Protein AF-A0A7C1EH46-F1 (afdb_monomer_lite)

pLDDT: mean 86.74, std 13.41, range [48.12, 98.62]

Foldseek 3Di:
DDPPPPDDPDLVLLVVLQVVLQVLQVQLVVLVCCLPPVCVVPVDVFLQLVNLVSLLSNCLRVVLSVLSNVLSVCVVVVHDFAQDAADALVVLVVVLVVLVVVLCCCVVVVVVCSRSNNVSLLSNLQSNLSSVLNVLCVVLVRLDTPSLLSLLLSQLLPQLQVQLVVQLVVVVVVVCVVCVVVVVVVVVVCVLAPDDPPSVVSCVVDPVVVVVCVCVVCSNVVSNLVSLLVSQPSCPPVNQDDPSSSVSSSSSSNSSNSSSVSSNVVSVVCVVVSD

Sequence (275 aa):
MEITMQTKPSKFWAYIAVMVGILLMLLGLAALVGYFGLPILFPVEDVLGYNLGQIAAIFLGLFCGSLAVYHGIKSINRSASSALKLPPPYVFWITLAIVLGLGSLVVNFNIIPEYLFPPLFMLGAALSTFSVLSWAYRRMGNPITWRQAALAFVCGSTLSILVAILLEITLPYIAYLLLEPAWVLAEVFADIGWGAPGFIERIFSSPLILVFLAVIAVEAPIPEEFAKALGLPMFGRDRIKNERQAFAIGLASGAGFAILENMLYEGLYANYNGW

Radius of gyration: 22.53 Å; chains: 1; bounding box: 63×36×72 Å

Structure (mmCIF, N/CA/C/O backbone):
data_AF-A0A7C1EH46-F1
#
_entry.id   AF-A0A7C1EH46-F1
#
loop_
_atom_site.group_PDB
_atom_site.id
_atom_site.type_symbol
_atom_site.label_atom_id
_atom_site.label_alt_id
_atom_site.label_comp_id
_atom_site.label_asym_id
_atom_site.label_entity_id
_atom_site.label_seq_id
_atom_site.pdbx_PDB_ins_code
_atom_site.Cartn_x
_atom_site.Cartn_y
_atom_site.Cartn_z
_atom_site.occupancy
_atom_site.B_iso_or_equiv
_atom_site.auth_seq_id
_atom_site.auth_comp_id
_atom_site.auth_asym_id
_atom_site.auth_atom_id
_atom_site.pdbx_PDB_model_num
ATOM 1 N N . MET A 1 1 ? -16.860 4.799 43.762 1.00 48.75 1 MET A N 1
ATOM 2 C CA . MET A 1 1 ? -17.615 4.866 42.494 1.00 48.75 1 MET A CA 1
ATOM 3 C C . MET A 1 1 ? -16.877 5.854 41.605 1.00 48.75 1 MET A C 1
ATOM 5 O O . MET A 1 1 ? -17.047 7.054 41.761 1.00 48.75 1 MET A O 1
ATOM 9 N N . GLU A 1 2 ? -15.937 5.362 40.801 1.00 49.69 2 GLU A N 1
ATOM 10 C CA . GLU A 1 2 ? -15.111 6.200 39.926 1.00 49.69 2 GLU A CA 1
ATOM 11 C C . GLU A 1 2 ? -15.947 6.622 38.715 1.00 49.69 2 GLU A C 1
ATOM 13 O O . GLU A 1 2 ? -16.319 5.799 37.877 1.00 49.69 2 GLU A O 1
ATOM 18 N N . ILE A 1 3 ? -16.293 7.907 38.647 1.00 51.06 3 ILE A N 1
ATOM 19 C CA . ILE A 1 3 ? -16.923 8.501 37.470 1.00 51.06 3 ILE A CA 1
ATOM 20 C C . ILE A 1 3 ? -15.816 8.639 36.427 1.00 51.06 3 ILE A C 1
ATOM 22 O O . ILE A 1 3 ? -15.103 9.640 36.379 1.00 51.06 3 ILE A O 1
ATOM 26 N N . THR A 1 4 ? -15.637 7.607 35.606 1.00 53.53 4 THR A N 1
ATOM 27 C CA . THR A 1 4 ? -14.794 7.703 34.416 1.00 53.53 4 THR A CA 1
ATOM 28 C C . THR A 1 4 ? -15.449 8.707 33.475 1.00 53.53 4 THR A C 1
ATOM 30 O O . THR A 1 4 ? -16.455 8.423 32.824 1.00 53.53 4 THR A O 1
ATOM 33 N N . MET A 1 5 ? -14.918 9.932 33.439 1.00 48.12 5 MET A N 1
ATOM 34 C CA . MET A 1 5 ? -15.307 10.917 32.437 1.00 48.12 5 MET A CA 1
ATOM 35 C C . MET A 1 5 ? -14.996 10.325 31.061 1.00 48.12 5 MET A C 1
ATOM 37 O O . MET A 1 5 ? -13.845 10.307 30.628 1.00 48.12 5 MET A O 1
ATOM 41 N N . GLN A 1 6 ? -16.020 9.822 30.369 1.00 52.06 6 GLN A N 1
ATOM 42 C CA . GLN A 1 6 ? -15.920 9.461 28.960 1.00 52.06 6 GLN A CA 1
ATOM 43 C C . GLN A 1 6 ? -15.669 10.741 28.162 1.00 52.06 6 GLN A C 1
ATOM 45 O O . GLN A 1 6 ? -16.595 11.444 27.748 1.00 52.06 6 GLN A O 1
ATOM 50 N N . THR A 1 7 ? -14.396 11.065 27.956 1.00 60.66 7 THR A N 1
ATOM 51 C CA . THR A 1 7 ? -13.994 12.126 27.044 1.00 60.66 7 THR A CA 1
ATOM 52 C C . THR A 1 7 ? -14.489 11.745 25.653 1.00 60.66 7 THR A C 1
ATOM 54 O O . THR A 1 7 ? -14.189 10.680 25.108 1.00 60.66 7 THR A O 1
ATOM 57 N N . LYS A 1 8 ? -15.345 12.596 25.076 1.00 64.56 8 LYS A N 1
ATOM 58 C CA . LYS A 1 8 ? -15.842 12.378 23.716 1.00 64.56 8 LYS A CA 1
ATOM 59 C C . LYS A 1 8 ? -14.626 12.322 22.784 1.00 64.56 8 LYS A C 1
ATOM 61 O O . LYS A 1 8 ? -13.823 13.256 22.806 1.00 64.56 8 LYS A O 1
ATOM 66 N N . PRO A 1 9 ? -14.483 11.276 21.953 1.00 68.12 9 PRO A N 1
ATOM 67 C CA . PRO A 1 9 ? -13.338 11.163 21.065 1.00 68.12 9 PRO A CA 1
ATOM 68 C C . PRO A 1 9 ? -13.292 12.375 20.133 1.00 68.12 9 PRO A C 1
ATOM 70 O O . PRO A 1 9 ? -14.297 12.726 19.506 1.00 68.12 9 PRO A O 1
ATOM 73 N N . SER A 1 10 ? -12.125 13.017 20.062 1.00 79.12 10 SER A N 1
ATOM 74 C CA . SER A 1 10 ? -11.912 14.179 19.201 1.00 79.12 10 SER A CA 1
ATOM 75 C C . SER A 1 10 ? -12.242 13.839 17.746 1.00 79.12 10 SER A C 1
ATOM 77 O O . SER A 1 10 ? -11.783 12.825 17.209 1.00 79.12 10 SER A O 1
ATOM 79 N N . LYS A 1 11 ? -13.040 14.701 17.101 1.00 88.56 11 LYS A N 1
ATOM 80 C CA . LYS A 1 11 ? -13.372 14.602 15.670 1.00 88.56 11 LYS A CA 1
ATOM 81 C C . LYS A 1 11 ? -12.223 15.050 14.761 1.00 88.56 11 LYS A C 1
ATOM 83 O O . LYS A 1 11 ? -12.305 14.839 13.558 1.00 88.56 11 LYS A O 1
ATOM 88 N N . PHE A 1 12 ? -11.167 15.636 15.324 1.00 89.69 12 PHE A N 1
ATOM 89 C CA . PHE A 1 12 ? -10.039 16.212 14.593 1.00 89.69 12 PHE A CA 1
ATOM 90 C C . PHE A 1 12 ? -9.449 15.255 13.545 1.00 89.69 12 PHE A C 1
ATOM 92 O O . PHE A 1 12 ? -9.456 15.562 12.358 1.00 89.69 12 PHE A O 1
ATOM 99 N N . TRP A 1 13 ? -9.061 14.045 13.959 1.00 87.62 13 TRP A N 1
ATOM 100 C CA . TRP A 1 13 ? -8.495 13.035 13.056 1.00 87.62 13 TRP A CA 1
ATOM 101 C C . TRP A 1 13 ? -9.455 12.581 11.956 1.00 87.62 13 TRP A C 1
ATOM 103 O O . TRP A 1 13 ? -9.021 12.225 10.865 1.00 87.62 13 TRP A O 1
ATOM 113 N N . ALA A 1 14 ? -10.763 12.609 12.221 1.00 91.44 14 ALA A N 1
ATOM 114 C CA . ALA A 1 14 ? -11.753 12.265 11.211 1.00 91.44 14 ALA A CA 1
ATOM 115 C C . ALA A 1 14 ? -11.837 13.348 10.124 1.00 91.44 14 ALA A C 1
ATOM 117 O O . ALA A 1 14 ? -11.941 13.007 8.952 1.00 91.44 14 ALA A O 1
ATOM 118 N N . TYR A 1 15 ? -11.732 14.630 10.491 1.00 94.38 15 TYR A N 1
ATOM 119 C CA . TYR A 1 15 ? -11.654 15.721 9.516 1.00 94.38 15 TYR A CA 1
ATOM 120 C C . TYR A 1 15 ? -10.356 15.684 8.710 1.00 94.38 15 TYR A C 1
ATOM 122 O O . TYR A 1 15 ? -10.414 15.841 7.495 1.00 94.38 15 TYR A O 1
ATOM 130 N N . ILE A 1 16 ? -9.213 15.406 9.351 1.00 92.69 16 ILE A N 1
ATOM 131 C CA . ILE A 1 16 ? -7.941 15.207 8.638 1.00 92.69 16 ILE A CA 1
ATOM 132 C C . ILE A 1 16 ? -8.078 14.088 7.607 1.00 92.69 16 ILE A C 1
ATOM 134 O O . ILE A 1 16 ? -7.739 14.298 6.448 1.00 92.69 16 ILE A O 1
ATOM 138 N N . ALA A 1 17 ? -8.628 12.932 7.995 1.00 93.56 17 ALA A N 1
ATOM 139 C CA . ALA A 1 17 ? -8.816 11.811 7.077 1.00 93.56 17 ALA A CA 1
ATOM 140 C C . ALA A 1 17 ? -9.694 12.180 5.868 1.00 93.56 17 ALA A C 1
ATOM 142 O O . ALA A 1 17 ? -9.384 11.781 4.750 1.00 93.56 17 ALA A O 1
ATOM 143 N N . VAL A 1 18 ? -10.755 12.974 6.068 1.00 97.06 18 VAL A N 1
ATOM 144 C CA . VAL A 1 18 ? -11.594 13.460 4.960 1.00 97.06 18 VAL A CA 1
ATOM 145 C C . VAL A 1 18 ? -10.831 14.435 4.064 1.00 97.06 18 VAL A C 1
ATOM 147 O O . VAL A 1 18 ? -10.858 14.264 2.852 1.00 97.06 18 VAL A O 1
ATOM 150 N N . MET A 1 19 ? -10.139 15.430 4.628 1.00 97.25 19 MET A N 1
ATOM 151 C CA . MET A 1 19 ? -9.395 16.419 3.835 1.00 97.25 19 MET A CA 1
ATOM 152 C C . MET A 1 19 ? -8.275 15.771 3.019 1.00 97.25 19 MET A C 1
ATOM 154 O O . MET A 1 19 ? -8.194 15.991 1.813 1.00 97.25 19 MET A O 1
ATOM 158 N N . VAL A 1 20 ? -7.453 14.935 3.661 1.00 95.50 20 VAL A N 1
ATOM 159 C CA . VAL A 1 20 ? -6.390 14.176 2.988 1.00 95.50 20 VAL A CA 1
ATOM 160 C C . VAL A 1 20 ? -6.996 13.256 1.936 1.00 95.50 20 VAL A C 1
ATOM 162 O O . VAL A 1 20 ? -6.525 13.231 0.808 1.00 95.50 20 VAL A O 1
ATOM 165 N N . GLY A 1 21 ? -8.083 12.554 2.263 1.00 97.62 21 GLY A N 1
ATOM 166 C CA . GLY A 1 21 ? -8.767 11.680 1.319 1.00 97.62 21 GLY A CA 1
ATOM 167 C C . GLY A 1 21 ? -9.272 12.407 0.070 1.00 97.62 21 GLY A C 1
ATOM 168 O O . GLY A 1 21 ? -9.071 11.912 -1.033 1.00 97.62 21 GLY A O 1
ATOM 169 N N . ILE A 1 22 ? -9.862 13.598 0.217 1.00 98.44 22 ILE A N 1
ATOM 170 C CA . ILE A 1 22 ? -10.302 14.426 -0.918 1.00 98.44 22 ILE A CA 1
ATOM 171 C C . ILE A 1 22 ? -9.106 14.861 -1.768 1.00 98.44 22 ILE A C 1
ATOM 173 O O . ILE A 1 22 ? -9.163 14.751 -2.990 1.00 98.44 22 ILE A O 1
ATOM 177 N N . LEU A 1 23 ? -8.020 15.321 -1.138 1.00 98.06 23 LEU A N 1
ATOM 178 C CA . LEU A 1 23 ? -6.805 15.713 -1.854 1.00 98.06 23 LEU A CA 1
ATOM 179 C C . LEU A 1 23 ? -6.233 14.540 -2.662 1.00 98.06 23 LEU A C 1
ATOM 181 O O . LEU A 1 23 ? -5.938 14.696 -3.843 1.00 98.06 23 LEU A O 1
ATOM 185 N N . LEU A 1 24 ? -6.142 13.357 -2.048 1.00 97.94 24 LEU A N 1
ATOM 186 C CA . LEU A 1 24 ? -5.714 12.132 -2.720 1.00 97.94 24 LEU A CA 1
ATOM 187 C C . LEU A 1 24 ? -6.629 11.804 -3.902 1.00 97.94 24 LEU A C 1
ATOM 189 O O . LEU A 1 24 ? -6.135 11.554 -4.996 1.00 97.94 24 LEU A O 1
ATOM 193 N N . MET A 1 25 ? -7.951 11.875 -3.733 1.00 98.50 25 MET A N 1
ATOM 194 C CA . MET A 1 25 ? -8.890 11.615 -4.828 1.00 98.50 25 MET A CA 1
ATOM 195 C C . MET A 1 25 ? -8.692 12.575 -6.005 1.00 98.50 25 MET A C 1
ATOM 197 O O . MET A 1 25 ? -8.735 12.130 -7.148 1.00 98.50 25 MET A O 1
ATOM 201 N N . LEU A 1 26 ? -8.432 13.862 -5.753 1.00 98.19 26 LEU A N 1
ATOM 202 C CA . LEU A 1 26 ? -8.134 14.829 -6.815 1.00 98.19 26 LEU A CA 1
ATOM 203 C C . LEU A 1 26 ? -6.842 14.475 -7.564 1.00 98.19 26 LEU A C 1
ATOM 205 O O . LEU A 1 26 ? -6.827 14.516 -8.793 1.00 98.19 26 LEU A O 1
ATOM 209 N N . LEU A 1 27 ? -5.791 14.069 -6.846 1.00 97.38 27 LEU A N 1
ATOM 210 C CA . LEU A 1 27 ? -4.544 13.594 -7.455 1.00 97.38 27 LEU A CA 1
ATOM 211 C C . LEU A 1 27 ? -4.765 12.312 -8.272 1.00 97.38 27 LEU A C 1
ATOM 213 O O . LEU A 1 27 ? -4.268 12.204 -9.388 1.00 97.38 27 LEU A O 1
ATOM 217 N N . GLY A 1 28 ? -5.565 11.373 -7.763 1.00 97.75 28 GLY A N 1
ATOM 218 C CA . GLY A 1 28 ? -5.921 10.143 -8.473 1.00 97.75 28 GLY A CA 1
ATOM 219 C C . GLY A 1 28 ? -6.749 10.396 -9.730 1.00 97.75 28 GLY A C 1
ATOM 220 O O . GLY A 1 28 ? -6.547 9.729 -10.738 1.00 97.75 28 GLY A O 1
ATOM 221 N N . LEU A 1 29 ? -7.652 11.382 -9.704 1.00 98.00 29 LEU A N 1
ATOM 222 C CA . LEU A 1 29 ? -8.401 11.812 -10.887 1.00 98.00 29 LEU A CA 1
ATOM 223 C C . LEU A 1 29 ? -7.480 12.458 -11.926 1.00 98.00 29 LEU A C 1
ATOM 225 O O . LEU A 1 29 ? -7.613 12.164 -13.110 1.00 98.00 29 LEU A O 1
ATOM 229 N N . ALA A 1 30 ? -6.530 13.293 -11.500 1.00 96.94 30 ALA A N 1
ATOM 230 C CA . ALA A 1 30 ? -5.530 13.859 -12.400 1.00 96.94 30 ALA A CA 1
ATOM 231 C C . ALA A 1 30 ? -4.657 12.760 -13.032 1.00 96.94 30 ALA A C 1
ATOM 233 O O . ALA A 1 30 ? -4.435 12.781 -14.239 1.00 96.94 30 ALA A O 1
ATOM 234 N N . ALA A 1 31 ? -4.240 11.762 -12.247 1.00 96.31 31 ALA A N 1
ATOM 235 C CA . ALA A 1 31 ? -3.494 10.608 -12.740 1.00 96.31 31 ALA A CA 1
ATOM 236 C C . ALA A 1 31 ? -4.313 9.748 -13.714 1.00 96.31 31 ALA A C 1
ATOM 238 O O . ALA A 1 31 ? -3.792 9.292 -14.726 1.00 96.31 31 ALA A O 1
ATOM 239 N N . LEU A 1 32 ? -5.616 9.585 -13.468 1.00 96.69 32 LEU A N 1
ATOM 240 C CA . LEU A 1 32 ? -6.533 8.897 -14.380 1.00 96.69 32 LEU A CA 1
ATOM 241 C C . LEU A 1 32 ? -6.656 9.627 -15.724 1.00 96.69 32 LEU A C 1
ATOM 243 O O . LEU A 1 32 ? -6.639 8.996 -16.780 1.00 96.69 32 LEU A O 1
ATOM 247 N N . VAL A 1 33 ? -6.752 10.959 -15.688 1.00 95.44 33 VAL A N 1
ATOM 248 C CA . VAL A 1 33 ? -6.715 11.792 -16.897 1.00 95.44 33 VAL A CA 1
ATOM 249 C C . VAL A 1 33 ? -5.358 11.675 -17.585 1.00 95.44 33 VAL A C 1
ATOM 251 O O . VAL A 1 33 ? -5.324 11.596 -18.805 1.00 95.44 33 VAL A O 1
ATOM 254 N N . GLY A 1 34 ? -4.254 11.607 -16.839 1.00 93.31 34 GLY A N 1
ATOM 255 C CA . GLY A 1 34 ? -2.924 11.363 -17.396 1.00 93.31 34 GLY A CA 1
ATOM 256 C C . GLY A 1 34 ? -2.840 10.019 -18.120 1.00 93.31 34 GLY A C 1
ATOM 257 O O . GLY A 1 34 ? -2.464 9.968 -19.285 1.00 93.31 34 GLY A O 1
ATOM 258 N N . TYR A 1 35 ? -3.287 8.956 -17.458 1.00 94.50 35 TYR A N 1
ATOM 259 C CA . TYR A 1 35 ? -3.273 7.580 -17.945 1.00 94.50 35 TYR A CA 1
ATOM 260 C C . TYR A 1 35 ? -4.029 7.391 -19.270 1.00 94.50 35 TYR A C 1
ATOM 262 O O . TYR A 1 35 ? -3.532 6.749 -20.191 1.00 94.50 35 TYR A O 1
ATOM 270 N N . PHE A 1 36 ? -5.226 7.975 -19.399 1.00 94.00 36 PHE A N 1
ATOM 271 C CA . PHE A 1 36 ? -6.014 7.874 -20.635 1.00 94.00 36 PHE A CA 1
ATOM 272 C C . PHE A 1 36 ? -5.750 9.007 -21.632 1.00 94.00 36 PHE A C 1
ATOM 274 O O . PHE A 1 36 ? -5.889 8.810 -22.835 1.00 94.00 36 PHE A O 1
ATOM 281 N N . GLY A 1 37 ? -5.411 10.200 -21.148 1.00 89.62 37 GLY A N 1
ATOM 282 C CA . GLY A 1 37 ? -5.350 11.425 -21.940 1.00 89.62 37 GLY A CA 1
ATOM 283 C C . GLY A 1 37 ? -3.972 11.742 -22.507 1.00 89.62 37 GLY A C 1
ATOM 284 O O . GLY A 1 37 ? -3.902 12.223 -23.636 1.00 89.62 37 GLY A O 1
ATOM 285 N N . LEU A 1 38 ? -2.878 11.459 -21.786 1.00 82.94 38 LEU A N 1
ATOM 286 C CA . LEU A 1 38 ? -1.527 11.734 -22.295 1.00 82.94 38 LEU A CA 1
ATOM 287 C C . LEU A 1 38 ? -1.223 10.996 -23.603 1.00 82.94 38 LEU A C 1
ATOM 289 O O . LEU A 1 38 ? -0.775 11.679 -24.517 1.00 82.94 38 LEU A O 1
ATOM 293 N N . PRO A 1 39 ? -1.539 9.694 -23.768 1.00 85.31 39 PRO A N 1
ATOM 294 C CA . PRO A 1 39 ? -1.286 9.002 -25.036 1.00 85.31 39 PRO A CA 1
ATOM 295 C C . PRO A 1 39 ? -2.040 9.608 -26.230 1.00 85.31 39 PRO A C 1
ATOM 297 O O . PRO A 1 39 ? -1.588 9.524 -27.367 1.00 85.31 39 PRO A O 1
ATOM 300 N N . ILE A 1 40 ? -3.207 10.213 -25.977 1.00 86.94 40 ILE A N 1
ATOM 301 C CA . ILE A 1 40 ? -4.046 10.833 -27.012 1.00 86.94 40 ILE A CA 1
ATOM 302 C C . ILE A 1 40 ? -3.498 12.215 -27.393 1.00 86.94 40 ILE A C 1
ATOM 304 O O . ILE A 1 40 ? -3.528 12.593 -28.561 1.00 86.94 40 ILE A O 1
ATOM 308 N N . LEU A 1 41 ? -3.031 12.984 -26.405 1.00 87.69 41 LEU A N 1
ATOM 309 C CA . LEU A 1 41 ? -2.553 14.358 -26.593 1.00 87.69 41 LEU A CA 1
ATOM 310 C C . LEU A 1 41 ? -1.092 14.424 -27.052 1.00 87.69 41 LEU A C 1
ATOM 312 O O . LEU A 1 41 ? -0.724 15.327 -27.800 1.00 87.69 41 LEU A O 1
ATOM 316 N N . PHE A 1 42 ? -0.275 13.476 -26.603 1.00 85.12 42 PHE A N 1
ATOM 317 C CA . PHE A 1 42 ? 1.151 13.381 -26.874 1.00 85.12 42 PHE A CA 1
ATOM 318 C C . PHE A 1 42 ? 1.456 11.930 -27.261 1.00 85.12 42 PHE A C 1
ATOM 320 O O . PHE A 1 42 ? 1.648 11.097 -26.375 1.00 85.12 42 PHE A O 1
ATOM 327 N N . PRO A 1 43 ? 1.472 11.599 -28.563 1.00 78.94 43 PRO A N 1
ATOM 328 C CA . PRO A 1 43 ? 1.858 10.271 -29.016 1.00 78.94 43 PRO A CA 1
ATOM 329 C C . PRO A 1 43 ? 3.355 10.076 -28.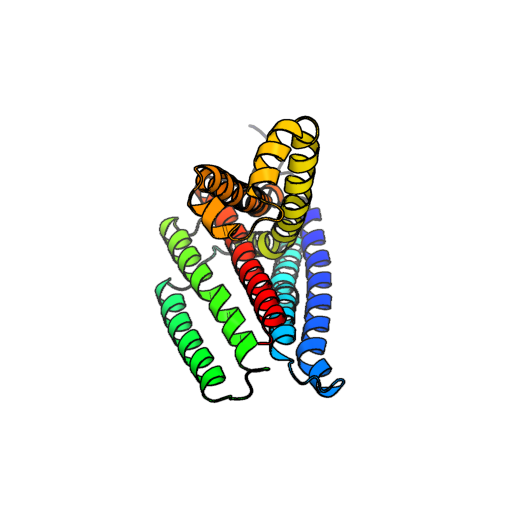742 1.00 78.94 43 PRO A C 1
ATOM 331 O O . PRO A 1 43 ? 4.205 10.478 -29.534 1.00 78.94 43 PRO A O 1
ATOM 334 N N . VAL A 1 44 ? 3.665 9.531 -27.569 1.00 79.00 44 VAL A N 1
ATOM 335 C CA . VAL A 1 44 ? 5.006 9.099 -27.167 1.00 79.00 44 VAL A CA 1
ATOM 336 C C . VAL A 1 44 ? 5.155 7.631 -27.567 1.00 79.00 44 VAL A C 1
ATOM 338 O O . VAL A 1 44 ? 4.198 6.870 -27.446 1.00 79.00 44 VAL A O 1
ATOM 341 N N . GLU A 1 45 ? 6.329 7.242 -28.070 1.00 74.00 45 GLU A N 1
ATOM 342 C CA . GLU A 1 45 ? 6.584 5.869 -28.541 1.00 74.00 45 GLU A CA 1
ATOM 343 C C . GLU A 1 45 ? 6.529 4.828 -27.414 1.00 74.00 45 GLU A C 1
ATOM 345 O O . GLU A 1 45 ? 6.157 3.687 -27.668 1.00 74.00 45 GLU A O 1
ATOM 350 N N . ASP A 1 46 ? 6.831 5.234 -26.178 1.00 80.06 46 ASP A N 1
ATOM 351 C CA . ASP A 1 46 ? 6.781 4.379 -24.996 1.00 80.06 46 ASP A CA 1
ATOM 352 C C . ASP A 1 46 ? 5.968 5.052 -23.880 1.00 80.06 46 ASP A C 1
ATOM 354 O O . ASP A 1 46 ? 6.388 6.031 -23.255 1.00 80.06 46 ASP A O 1
ATOM 358 N N . VAL A 1 47 ? 4.750 4.548 -23.674 1.00 88.88 47 VAL A N 1
ATOM 359 C CA . VAL A 1 47 ? 3.820 5.047 -22.653 1.00 88.88 47 VAL A CA 1
ATOM 360 C C . VAL A 1 47 ? 3.681 4.066 -21.488 1.00 88.88 47 VAL A C 1
ATOM 362 O O . VAL A 1 47 ? 3.080 4.415 -20.467 1.00 88.88 47 VAL A O 1
ATOM 365 N N . LEU A 1 48 ? 4.220 2.847 -21.598 1.00 89.12 48 LEU A N 1
ATOM 366 C CA . LEU A 1 48 ? 3.979 1.796 -20.615 1.00 89.12 48 LEU A CA 1
ATOM 367 C C . LEU A 1 48 ? 4.623 2.152 -19.272 1.00 89.12 48 LEU A C 1
ATOM 369 O O . LEU A 1 48 ? 3.910 2.198 -18.263 1.00 89.12 48 LEU A O 1
ATOM 373 N N . GLY A 1 49 ? 5.908 2.514 -19.257 1.00 86.94 49 GLY A N 1
ATOM 374 C CA . GLY A 1 49 ? 6.599 2.967 -18.048 1.00 86.94 49 GLY A CA 1
ATOM 375 C C . GLY A 1 49 ? 5.899 4.142 -17.351 1.00 86.94 49 GLY A C 1
ATOM 376 O O . GLY A 1 49 ? 5.708 4.133 -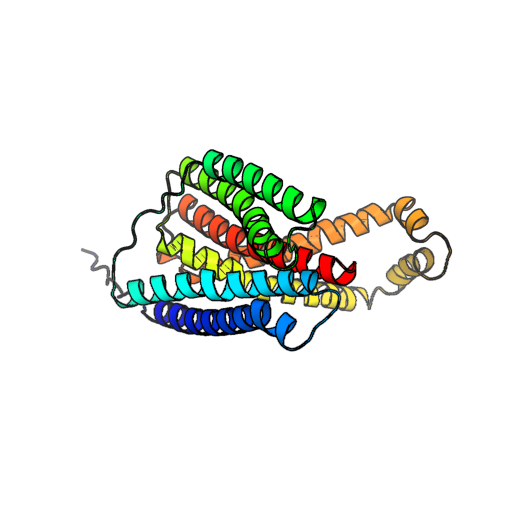16.132 1.00 86.94 49 GLY A O 1
ATOM 377 N N . TYR A 1 50 ? 5.419 5.135 -18.108 1.00 88.06 50 TYR A N 1
ATOM 378 C CA . TYR A 1 50 ? 4.637 6.241 -17.538 1.00 88.06 50 TYR A CA 1
ATOM 379 C C . TYR A 1 50 ? 3.314 5.758 -16.939 1.00 88.06 50 TYR A C 1
ATOM 381 O O . TYR A 1 50 ? 2.953 6.155 -15.829 1.00 88.06 50 TYR A O 1
ATOM 389 N N . ASN A 1 51 ? 2.601 4.881 -17.642 1.00 92.62 51 ASN A N 1
ATOM 390 C CA . ASN A 1 51 ? 1.319 4.340 -17.210 1.00 92.62 51 ASN A CA 1
ATOM 391 C C . ASN A 1 51 ? 1.433 3.453 -15.960 1.00 92.62 51 ASN A C 1
ATOM 393 O O . ASN A 1 51 ? 0.504 3.436 -15.148 1.00 92.62 51 ASN A O 1
ATOM 397 N N . LEU A 1 52 ? 2.570 2.784 -15.750 1.00 92.31 52 LEU A N 1
ATOM 398 C CA . LEU A 1 52 ? 2.885 2.091 -14.497 1.00 92.31 52 LEU A CA 1
ATOM 399 C C . LEU A 1 52 ? 3.039 3.073 -13.326 1.00 92.31 52 LEU A C 1
ATOM 401 O O . LEU A 1 52 ? 2.482 2.844 -12.255 1.00 92.31 52 LEU A O 1
ATOM 405 N N . GLY A 1 53 ? 3.687 4.222 -13.527 1.00 91.62 53 GLY A N 1
ATOM 406 C CA . GLY A 1 53 ? 3.700 5.291 -12.520 1.00 91.62 53 GLY A CA 1
ATOM 407 C C . GLY A 1 53 ? 2.301 5.871 -12.254 1.00 91.62 53 GLY A C 1
ATOM 408 O O . GLY A 1 53 ? 1.895 6.058 -11.103 1.00 91.62 53 GLY A O 1
ATOM 409 N N . GLN A 1 54 ? 1.514 6.101 -13.311 1.00 94.06 54 GLN A N 1
ATOM 410 C CA . GLN A 1 54 ? 0.150 6.627 -13.187 1.00 94.06 54 GLN A CA 1
ATOM 411 C C . GLN A 1 54 ? -0.778 5.663 -12.439 1.00 94.06 54 GLN A C 1
ATOM 413 O O . GLN A 1 54 ? -1.602 6.121 -11.648 1.00 94.06 54 GLN A O 1
ATOM 418 N N . ILE A 1 55 ? -0.645 4.339 -12.611 1.00 96.31 55 ILE A N 1
ATOM 419 C CA . ILE A 1 55 ? -1.498 3.381 -11.890 1.00 96.31 55 ILE A CA 1
ATOM 420 C C . ILE A 1 55 ? -1.229 3.397 -10.379 1.00 96.31 55 ILE A C 1
ATOM 422 O O . ILE A 1 55 ? -2.168 3.248 -9.597 1.00 96.31 55 ILE A O 1
ATOM 426 N N . ALA A 1 56 ? 0.009 3.677 -9.953 1.00 95.56 56 ALA A N 1
ATOM 427 C CA . ALA A 1 56 ? 0.356 3.894 -8.547 1.00 95.56 56 ALA A CA 1
ATOM 428 C C . ALA A 1 56 ? -0.340 5.140 -7.986 1.00 95.56 56 ALA A C 1
ATOM 430 O O . ALA A 1 56 ? -0.953 5.090 -6.917 1.00 95.56 56 ALA A O 1
ATOM 431 N N . ALA A 1 57 ? -0.333 6.240 -8.744 1.00 95.94 57 ALA A N 1
ATOM 432 C CA . ALA A 1 57 ? -1.031 7.467 -8.373 1.00 95.94 57 ALA A CA 1
ATOM 433 C C . ALA A 1 57 ? -2.564 7.303 -8.376 1.00 95.94 57 ALA A C 1
ATOM 435 O O . ALA A 1 57 ? -3.238 7.822 -7.485 1.00 95.94 57 ALA A O 1
ATOM 436 N N . ILE A 1 58 ? -3.129 6.537 -9.316 1.00 97.88 58 ILE A N 1
ATOM 437 C CA . ILE A 1 58 ? -4.557 6.178 -9.344 1.00 97.88 58 ILE A CA 1
ATOM 438 C C . ILE A 1 58 ? -4.917 5.333 -8.120 1.00 97.88 58 ILE A C 1
ATOM 440 O O . ILE A 1 58 ? -5.921 5.608 -7.461 1.00 97.88 58 ILE A O 1
ATOM 444 N N . PHE A 1 59 ? -4.106 4.329 -7.786 1.00 97.88 59 PHE A N 1
ATOM 445 C CA . PHE A 1 59 ? -4.302 3.491 -6.608 1.00 97.88 59 PHE A CA 1
ATOM 446 C C . PHE A 1 59 ? -4.273 4.327 -5.322 1.00 97.88 59 PHE A C 1
ATOM 448 O O . PHE A 1 59 ? -5.237 4.339 -4.552 1.00 97.88 59 PHE A O 1
ATOM 455 N N . LEU A 1 60 ? -3.211 5.105 -5.117 1.00 97.25 60 LEU A N 1
ATOM 456 C CA . LEU A 1 60 ? -3.085 5.986 -3.961 1.00 97.25 60 LEU A CA 1
ATOM 457 C C . LEU A 1 60 ? -4.232 7.008 -3.899 1.00 97.25 60 LEU A C 1
ATOM 459 O O . LEU A 1 60 ? -4.834 7.241 -2.850 1.00 97.25 60 LEU A O 1
ATOM 463 N N . GLY A 1 61 ? -4.556 7.620 -5.029 1.00 97.44 61 GLY A N 1
ATOM 464 C CA . GLY A 1 61 ? -5.517 8.701 -5.076 1.00 97.44 61 GLY A CA 1
ATOM 465 C C . GLY A 1 61 ? -6.959 8.228 -4.940 1.00 97.44 61 GLY A C 1
ATOM 466 O O . GLY A 1 61 ? -7.682 8.642 -4.034 1.00 97.44 61 GLY A O 1
ATOM 467 N N . LEU A 1 62 ? -7.390 7.328 -5.821 1.00 98.19 62 LEU A N 1
ATOM 468 C CA . LEU A 1 62 ? -8.779 6.882 -5.879 1.00 98.19 62 LEU A CA 1
ATOM 469 C C . LEU A 1 62 ? -9.079 5.807 -4.838 1.00 98.19 62 LEU A C 1
ATOM 471 O O . LEU A 1 62 ? -10.082 5.929 -4.136 1.00 98.19 62 LEU A O 1
ATOM 475 N N . PHE A 1 63 ? -8.241 4.776 -4.697 1.00 98.06 63 PHE A N 1
ATOM 476 C CA . PHE A 1 63 ? -8.515 3.691 -3.751 1.00 98.06 63 PHE A CA 1
ATOM 477 C C . PHE A 1 63 ? -8.250 4.131 -2.306 1.00 98.06 63 PHE A C 1
ATOM 479 O O . PHE A 1 63 ? -9.177 4.133 -1.487 1.00 98.06 63 PHE A O 1
ATOM 486 N N . CYS A 1 64 ? -7.033 4.582 -1.985 1.00 98.06 64 CYS A N 1
ATOM 487 C CA . CYS A 1 64 ? -6.713 5.022 -0.621 1.00 98.06 64 CYS A CA 1
ATOM 488 C C . CYS A 1 64 ? -7.470 6.308 -0.240 1.00 98.06 64 CYS A C 1
ATOM 490 O O . CYS A 1 64 ? -7.998 6.396 0.874 1.00 98.06 64 CYS A O 1
ATOM 492 N N . GLY A 1 65 ? -7.628 7.265 -1.163 1.00 98.12 65 GLY A N 1
ATOM 493 C CA . GLY A 1 65 ? -8.433 8.467 -0.924 1.00 98.12 65 GLY A CA 1
ATOM 494 C C . GLY A 1 65 ? -9.899 8.155 -0.607 1.00 98.12 65 GLY A C 1
ATOM 495 O O . GLY A 1 65 ? -10.430 8.646 0.393 1.00 98.12 65 GLY A O 1
ATOM 496 N N . SER A 1 66 ? -10.536 7.250 -1.362 1.00 98.56 66 SER A N 1
ATOM 497 C CA . SER A 1 66 ? -11.921 6.831 -1.092 1.00 98.56 66 SER A CA 1
ATOM 498 C C . SER A 1 66 ? -12.070 6.157 0.271 1.00 98.56 66 SER A C 1
ATOM 500 O O . SER A 1 66 ? -13.031 6.434 0.995 1.00 98.56 66 SER A O 1
ATOM 502 N N . LEU A 1 67 ? -11.119 5.300 0.663 1.00 98.06 67 LEU A N 1
ATOM 503 C CA . LEU A 1 67 ? -11.112 4.678 1.990 1.00 98.06 67 LEU A CA 1
ATOM 504 C C . LEU A 1 67 ? -11.023 5.728 3.105 1.00 98.06 67 LEU A C 1
ATOM 506 O O . LEU A 1 67 ? -11.777 5.643 4.081 1.00 98.06 67 LEU A O 1
ATOM 510 N N . ALA A 1 68 ? -10.148 6.724 2.952 1.00 97.44 68 ALA A N 1
ATOM 511 C CA . ALA A 1 68 ? -9.961 7.801 3.919 1.00 97.44 68 ALA A CA 1
ATOM 512 C C . ALA A 1 68 ? -11.225 8.663 4.074 1.00 97.44 68 ALA A C 1
ATOM 514 O O . ALA A 1 68 ? -11.689 8.876 5.199 1.00 97.44 68 ALA A O 1
ATOM 515 N N . VAL A 1 69 ? -11.844 9.075 2.960 1.00 98.31 69 VAL A N 1
ATOM 516 C CA . VAL A 1 69 ? -13.095 9.853 2.963 1.00 98.31 69 VAL A CA 1
ATOM 517 C C . VAL A 1 69 ? -14.237 9.048 3.573 1.00 98.31 69 VAL A C 1
ATOM 519 O O . VAL A 1 69 ? -14.902 9.522 4.498 1.00 98.31 69 VAL A O 1
ATOM 522 N N . TYR A 1 70 ? -14.454 7.814 3.110 1.00 98.12 70 TYR A N 1
ATOM 523 C CA . TYR A 1 70 ? -15.546 6.963 3.582 1.00 98.12 70 TYR A CA 1
ATOM 524 C C . TYR A 1 70 ? -15.482 6.753 5.098 1.00 98.12 70 TYR A C 1
ATOM 526 O O . TYR A 1 70 ? -16.465 6.965 5.821 1.00 98.12 70 TYR A O 1
ATOM 534 N N . HIS A 1 71 ? -14.311 6.369 5.607 1.00 95.94 71 HIS A N 1
ATOM 535 C CA . HIS A 1 71 ? -14.128 6.107 7.032 1.00 95.94 71 HIS A CA 1
ATOM 536 C C . HIS A 1 71 ? -14.069 7.377 7.873 1.00 95.94 71 HIS A C 1
ATOM 538 O O . HIS A 1 71 ? -14.567 7.364 9.004 1.00 95.94 71 HIS A O 1
ATOM 544 N N . GLY A 1 72 ? -13.543 8.472 7.323 1.00 95.00 72 GLY A N 1
ATOM 545 C CA . GLY A 1 72 ? -13.574 9.798 7.930 1.00 95.00 72 GLY A CA 1
ATOM 546 C C . GLY A 1 72 ? -15.008 10.280 8.155 1.00 95.00 72 GLY A C 1
ATOM 547 O O . GLY A 1 72 ? -15.393 10.548 9.296 1.00 95.00 72 GLY A O 1
ATOM 548 N N . ILE A 1 73 ? -15.853 10.261 7.118 1.00 96.94 73 ILE A N 1
ATOM 549 C CA . ILE A 1 73 ? -17.273 10.648 7.203 1.00 96.94 73 ILE A CA 1
ATOM 550 C C . ILE A 1 73 ? -18.033 9.744 8.181 1.00 96.94 73 ILE A C 1
ATOM 552 O O . ILE A 1 73 ? -18.735 10.234 9.070 1.00 96.94 73 ILE A O 1
ATOM 556 N N . LYS A 1 74 ? -17.867 8.417 8.088 1.00 95.50 74 LYS A N 1
ATOM 557 C CA . LYS A 1 74 ? -18.498 7.475 9.033 1.00 95.50 74 LYS A CA 1
ATOM 558 C C . LYS A 1 74 ? -18.065 7.732 10.480 1.00 95.50 74 LYS A C 1
ATOM 560 O O . LYS A 1 74 ? -18.869 7.540 11.392 1.00 95.50 74 LYS A O 1
ATOM 565 N N . SER A 1 75 ? -16.829 8.176 10.703 1.00 92.00 75 SER A N 1
ATOM 566 C CA . SER A 1 75 ? -16.333 8.551 12.029 1.00 92.00 75 SER A CA 1
ATOM 567 C C . SER A 1 75 ? -16.936 9.873 12.526 1.00 92.00 75 SER A C 1
ATOM 569 O O . SER A 1 75 ? -17.344 9.948 13.686 1.00 92.00 75 SER A O 1
ATOM 571 N N . ILE A 1 76 ? -17.075 10.890 11.666 1.00 94.44 76 ILE A N 1
ATOM 572 C CA . ILE A 1 76 ? -17.757 12.164 11.985 1.00 94.44 76 ILE A CA 1
ATOM 573 C C . ILE A 1 76 ? -19.211 11.907 12.406 1.00 94.44 76 ILE A C 1
ATOM 575 O O . ILE A 1 76 ? -19.671 12.460 13.412 1.00 94.44 76 ILE A O 1
ATOM 579 N N . ASN A 1 77 ? -19.886 11.007 11.686 1.00 95.62 77 ASN A N 1
ATOM 580 C CA . ASN A 1 77 ? -21.268 10.583 11.926 1.00 95.62 77 ASN A CA 1
ATOM 581 C C . ASN A 1 77 ? -21.414 9.567 13.070 1.00 95.62 77 ASN A C 1
ATOM 583 O O . ASN A 1 77 ? -22.515 9.086 13.322 1.00 95.62 77 ASN A O 1
ATOM 587 N N . ARG A 1 78 ? -20.320 9.223 13.767 1.00 91.19 78 ARG A N 1
ATOM 588 C CA . ARG A 1 78 ? -20.299 8.262 14.885 1.00 91.19 78 ARG A CA 1
ATOM 589 C C . ARG A 1 78 ? -20.890 6.889 14.544 1.00 91.19 78 ARG A C 1
ATOM 591 O O . ARG A 1 78 ? -21.362 6.178 15.427 1.00 91.19 78 ARG A O 1
ATOM 598 N N . SER A 1 79 ? -20.843 6.483 13.278 1.00 93.00 79 SER A N 1
ATOM 599 C CA . SER A 1 79 ? -21.263 5.139 12.890 1.00 93.00 79 SER A CA 1
ATOM 600 C C . SER A 1 79 ? -20.270 4.116 13.444 1.00 93.00 79 SER A C 1
ATOM 602 O O . SER A 1 79 ? -19.054 4.320 13.361 1.00 93.00 79 SER A O 1
ATOM 604 N N . ALA A 1 80 ? -20.761 3.002 13.982 1.00 91.75 80 ALA A N 1
ATOM 605 C CA . ALA A 1 80 ? -19.901 1.885 14.364 1.00 91.75 80 ALA A CA 1
ATOM 606 C C . ALA A 1 80 ? -19.219 1.277 13.122 1.00 91.75 80 ALA A C 1
ATOM 608 O O . ALA A 1 80 ? -19.754 1.336 12.014 1.00 91.75 80 ALA A O 1
ATOM 609 N N . SER A 1 81 ? -18.022 0.713 13.297 1.00 95.00 81 SER A N 1
ATOM 610 C CA . SER A 1 81 ? -17.333 -0.056 12.255 1.00 95.00 81 SER A CA 1
ATOM 611 C C . SER A 1 81 ? -17.407 -1.538 12.600 1.00 95.00 81 SER A C 1
ATOM 613 O O . SER A 1 81 ? -17.193 -1.912 13.752 1.00 95.00 81 SER A O 1
ATOM 615 N N . SER A 1 82 ? -17.727 -2.374 11.615 1.00 96.38 82 SER A N 1
ATOM 616 C CA . SER A 1 82 ? -17.749 -3.825 11.780 1.00 96.38 82 SER A CA 1
ATOM 617 C C . SER A 1 82 ? -16.336 -4.395 11.906 1.00 96.38 82 SER A C 1
ATOM 619 O O . SER A 1 82 ? -15.356 -3.789 11.459 1.00 96.38 82 SER A O 1
ATOM 621 N N . ALA A 1 83 ? -16.237 -5.599 12.472 1.00 96.88 83 ALA A N 1
ATOM 622 C CA . ALA A 1 83 ? -15.012 -6.389 12.417 1.00 96.88 83 ALA A CA 1
ATOM 623 C C . ALA A 1 83 ? -14.586 -6.605 10.957 1.00 96.88 83 ALA A C 1
ATOM 625 O O . ALA A 1 83 ? -15.430 -6.847 10.088 1.00 96.88 83 ALA A O 1
ATOM 626 N N . LEU A 1 84 ? -13.285 -6.512 10.691 1.00 97.19 84 LEU A N 1
ATOM 627 C CA . LEU A 1 84 ? -12.744 -6.814 9.375 1.00 97.19 84 LEU A CA 1
ATOM 628 C C . LEU A 1 84 ? -12.757 -8.330 9.140 1.00 97.19 84 LEU A C 1
ATOM 630 O O . LEU A 1 84 ? -12.265 -9.095 9.962 1.00 97.19 84 LEU A O 1
ATOM 634 N N . LYS A 1 85 ? -13.287 -8.765 7.996 1.00 97.00 85 LYS A N 1
ATOM 635 C CA . LYS A 1 85 ? -13.219 -10.158 7.543 1.00 97.00 85 LYS A CA 1
ATOM 636 C C . LYS A 1 85 ? -12.749 -10.188 6.092 1.00 97.00 85 LYS A C 1
ATOM 638 O O . LYS A 1 85 ? -13.527 -9.894 5.192 1.00 97.00 85 LYS A O 1
ATOM 643 N N . LEU A 1 86 ? -11.481 -10.525 5.873 1.00 97.31 86 LEU A N 1
ATOM 644 C CA . LEU A 1 86 ? -10.940 -10.713 4.524 1.00 97.31 86 LEU A CA 1
ATOM 645 C C . LEU A 1 86 ? -11.355 -12.087 3.966 1.00 97.31 86 LEU A C 1
ATOM 647 O O . LEU A 1 86 ? -11.506 -13.028 4.755 1.00 97.31 86 LEU A O 1
ATOM 651 N N . PRO A 1 87 ? -11.511 -12.250 2.636 1.00 98.25 87 PRO A N 1
ATOM 652 C CA . PRO A 1 87 ? -11.626 -13.560 1.986 1.00 98.25 87 PRO A CA 1
ATOM 653 C C . PRO A 1 87 ? -10.495 -14.509 2.403 1.00 98.25 87 PRO A C 1
ATOM 655 O O . PRO A 1 87 ? -9.444 -14.031 2.819 1.00 98.25 87 PRO A O 1
ATOM 658 N N . PRO A 1 88 ? -10.665 -15.839 2.350 1.00 98.06 88 PRO A N 1
ATOM 659 C CA . PRO A 1 88 ? -9.593 -16.775 2.691 1.00 98.06 88 PRO A CA 1
ATOM 660 C C . PRO A 1 88 ? -8.311 -16.536 1.872 1.00 98.06 88 PRO A C 1
ATOM 662 O O . PRO A 1 88 ? -8.414 -16.158 0.706 1.00 98.06 88 PRO A O 1
ATOM 665 N N . PRO A 1 89 ? -7.112 -16.787 2.433 1.00 97.94 89 PRO A N 1
ATOM 666 C CA . PRO A 1 89 ? -5.842 -16.467 1.772 1.00 97.94 89 PRO A CA 1
ATOM 667 C C . PRO A 1 89 ? -5.680 -17.141 0.403 1.00 97.94 89 PRO A C 1
ATOM 669 O O . PRO A 1 89 ? -5.134 -16.538 -0.513 1.00 97.94 89 PRO A O 1
ATOM 672 N N . TYR A 1 90 ? -6.216 -18.354 0.225 1.00 98.12 90 TYR A N 1
ATOM 673 C CA . TYR A 1 90 ? -6.160 -19.067 -1.055 1.00 98.12 90 TYR A CA 1
ATOM 674 C C . TYR A 1 90 ? -6.924 -18.358 -2.182 1.00 98.12 90 TYR A C 1
ATOM 676 O O . TYR A 1 90 ? -6.554 -18.516 -3.339 1.00 98.12 90 TYR A O 1
ATOM 684 N N . VAL A 1 91 ? -7.955 -17.557 -1.873 1.00 98.56 91 VAL A N 1
ATOM 685 C CA . VAL A 1 91 ? -8.675 -16.778 -2.894 1.00 98.56 91 VAL A CA 1
ATOM 686 C C . VAL A 1 91 ? -7.726 -15.767 -3.527 1.00 98.56 91 VAL A C 1
ATOM 688 O O . VAL A 1 91 ? -7.683 -15.654 -4.743 1.00 98.56 91 VAL A O 1
ATOM 691 N N . PHE A 1 92 ? -6.909 -15.092 -2.715 1.00 98.38 92 PHE A N 1
ATOM 692 C CA . PHE A 1 92 ? -5.917 -14.141 -3.211 1.00 98.38 92 PHE A CA 1
ATOM 693 C C . PHE A 1 92 ? -4.820 -14.819 -4.037 1.00 98.38 92 PHE A C 1
ATOM 695 O O . PHE A 1 92 ? -4.463 -14.295 -5.084 1.00 98.38 92 PHE A O 1
ATOM 702 N N . TRP A 1 93 ? -4.339 -15.999 -3.626 1.00 98.19 93 TRP A N 1
ATOM 703 C CA . TRP A 1 93 ? -3.343 -16.763 -4.391 1.00 98.19 93 TRP A CA 1
ATOM 704 C C . TRP A 1 93 ? -3.864 -17.250 -5.745 1.00 98.19 93 TRP A C 1
ATOM 706 O O . TRP A 1 93 ? -3.159 -17.147 -6.746 1.00 98.19 93 TRP A O 1
ATOM 716 N N . ILE A 1 94 ? -5.103 -17.748 -5.794 1.00 98.50 94 ILE A N 1
ATOM 717 C CA . ILE A 1 94 ? -5.734 -18.173 -7.050 1.00 98.50 94 ILE A CA 1
ATOM 718 C C . ILE A 1 94 ? -5.914 -16.967 -7.975 1.00 98.50 94 ILE A C 1
ATOM 720 O O . ILE A 1 94 ? -5.528 -17.029 -9.140 1.00 98.50 94 ILE A O 1
ATOM 724 N N . THR A 1 95 ? -6.440 -15.853 -7.459 1.00 98.50 95 THR A N 1
ATOM 725 C CA . THR A 1 95 ? -6.577 -14.622 -8.246 1.00 98.50 95 THR A CA 1
ATOM 726 C C . THR A 1 95 ? -5.218 -14.107 -8.716 1.00 98.50 95 THR A C 1
ATOM 728 O O . THR A 1 95 ? -5.111 -13.681 -9.859 1.00 98.50 95 THR A O 1
ATOM 731 N N . LEU A 1 96 ? -4.171 -14.192 -7.889 1.00 98.12 96 LEU A N 1
ATOM 732 C CA . LEU A 1 96 ? -2.814 -13.803 -8.276 1.00 98.12 96 LEU A CA 1
ATOM 733 C C . LEU A 1 96 ? -2.318 -14.645 -9.453 1.00 98.12 96 LEU A C 1
ATOM 735 O O . LEU A 1 96 ? -1.848 -14.081 -10.432 1.00 98.12 96 LEU A O 1
ATOM 739 N N . ALA A 1 97 ? -2.471 -15.971 -9.403 1.00 98.38 97 ALA A N 1
ATOM 740 C CA . ALA A 1 97 ? -2.076 -16.847 -10.506 1.00 98.38 97 ALA A CA 1
ATOM 741 C C . ALA A 1 97 ? -2.805 -16.493 -11.815 1.00 98.38 97 ALA A C 1
ATOM 743 O O . ALA A 1 97 ? -2.188 -16.464 -12.878 1.00 98.38 97 ALA A O 1
ATOM 744 N N . ILE A 1 98 ? -4.100 -16.163 -11.733 1.00 98.62 98 ILE A N 1
ATOM 745 C CA . ILE A 1 98 ? -4.885 -15.705 -12.888 1.00 98.62 98 ILE A CA 1
ATOM 746 C C . ILE A 1 98 ? -4.349 -14.369 -13.412 1.00 98.62 98 ILE A C 1
ATOM 748 O O . ILE A 1 98 ? -4.129 -14.234 -14.611 1.00 98.62 98 ILE A O 1
ATOM 752 N N . VAL A 1 99 ? -4.113 -13.392 -12.533 1.00 98.31 99 VAL A N 1
ATOM 753 C CA . VAL A 1 99 ? -3.595 -12.066 -12.903 1.00 98.31 99 VAL A CA 1
ATOM 754 C C . VAL A 1 99 ? -2.214 -12.167 -13.550 1.00 98.31 99 VAL A C 1
ATOM 756 O O . VAL A 1 99 ? -1.987 -11.521 -14.567 1.00 98.31 99 VAL A O 1
ATOM 759 N N . LEU A 1 100 ? -1.324 -13.012 -13.024 1.00 97.56 100 LEU A N 1
ATOM 760 C CA . LEU A 1 100 ? -0.007 -13.267 -13.614 1.00 97.56 100 LEU A CA 1
ATOM 761 C C . LEU A 1 100 ? -0.124 -13.923 -14.993 1.00 97.56 100 LEU A C 1
ATOM 763 O O . LEU A 1 100 ? 0.554 -13.505 -15.928 1.00 97.56 100 LEU A O 1
ATOM 767 N N . GLY A 1 101 ? -1.014 -14.910 -15.140 1.00 98.19 101 GLY A N 1
ATOM 768 C CA . GLY A 1 101 ? -1.299 -15.531 -16.432 1.00 98.19 101 GLY A CA 1
ATOM 769 C C . GLY A 1 101 ? -1.817 -14.518 -17.454 1.00 98.19 101 GLY A C 1
ATOM 770 O O . GLY A 1 101 ? -1.300 -14.448 -18.564 1.00 98.19 101 GLY A O 1
ATOM 771 N N . LEU A 1 102 ? -2.783 -13.680 -17.072 1.00 98.38 102 LEU A N 1
ATOM 772 C CA . LEU A 1 102 ? -3.321 -12.625 -17.936 1.00 98.38 102 LEU A CA 1
ATOM 773 C C . LEU A 1 102 ? -2.273 -11.562 -18.278 1.00 98.38 102 LEU A C 1
ATOM 775 O O . LEU A 1 102 ? -2.178 -11.169 -19.436 1.00 98.38 102 LEU A O 1
ATOM 779 N N . GLY A 1 103 ? -1.467 -11.128 -17.307 1.00 96.75 103 GLY A N 1
ATOM 780 C CA . GLY A 1 103 ? -0.390 -10.164 -17.535 1.00 96.75 103 GLY A CA 1
ATOM 781 C C . GLY A 1 103 ? 0.646 -10.712 -18.510 1.00 96.75 103 GLY A C 1
ATOM 782 O O . GLY A 1 103 ? 1.030 -10.031 -19.456 1.00 96.75 103 GLY A O 1
ATOM 783 N N . SER A 1 104 ? 1.013 -11.985 -18.347 1.00 96.62 104 SER A N 1
ATOM 784 C CA . SER A 1 104 ? 1.892 -12.690 -19.276 1.00 96.62 104 SER A CA 1
ATOM 785 C C . SER A 1 104 ? 1.296 -12.758 -20.683 1.00 96.62 104 SER A C 1
ATOM 787 O O . SER A 1 104 ? 2.004 -12.472 -21.644 1.00 96.62 104 SER A O 1
ATOM 789 N N . LEU A 1 105 ? 0.004 -13.072 -20.830 1.00 98.12 105 LEU A N 1
ATOM 790 C CA . LEU A 1 105 ? -0.660 -13.079 -22.137 1.00 98.12 105 LEU A CA 1
ATOM 791 C C . LEU A 1 105 ? -0.662 -11.689 -22.787 1.00 98.12 105 LEU A C 1
ATOM 793 O O . LEU A 1 105 ? -0.337 -11.576 -23.965 1.00 98.12 105 LEU A O 1
ATOM 797 N N . VAL A 1 106 ? -0.990 -10.640 -22.030 1.00 97.50 106 VAL A N 1
ATOM 798 C CA . VAL A 1 106 ? -1.012 -9.256 -22.530 1.00 97.50 106 VAL A CA 1
ATOM 799 C C . VAL A 1 106 ? 0.351 -8.855 -23.090 1.00 97.50 106 VAL A C 1
ATOM 801 O O . VAL A 1 106 ? 0.416 -8.360 -24.213 1.00 97.50 106 VAL A O 1
ATOM 804 N N . VAL A 1 107 ? 1.429 -9.126 -22.350 1.00 93.94 107 VAL A N 1
ATOM 805 C CA . VAL A 1 107 ? 2.794 -8.773 -22.767 1.00 93.94 107 VAL A CA 1
ATOM 806 C C . VAL A 1 107 ? 3.265 -9.642 -23.937 1.00 93.94 107 VAL A C 1
ATOM 808 O O . VAL A 1 107 ? 3.707 -9.115 -24.951 1.00 93.94 107 VAL A O 1
ATOM 811 N N . ASN A 1 108 ? 3.127 -10.971 -23.853 1.00 96.06 108 ASN A N 1
ATOM 812 C CA . ASN A 1 108 ? 3.668 -11.880 -24.874 1.00 96.06 108 ASN A CA 1
ATOM 813 C C . ASN A 1 108 ? 2.944 -11.789 -26.224 1.00 96.06 108 ASN A C 1
ATOM 815 O O . ASN A 1 108 ? 3.559 -12.016 -27.263 1.00 96.06 108 ASN A O 1
ATOM 819 N N . PHE A 1 109 ? 1.648 -11.475 -26.222 1.00 97.25 109 PHE A N 1
ATOM 820 C CA . PHE A 1 109 ? 0.861 -11.321 -27.447 1.00 97.25 109 PHE A CA 1
ATOM 821 C C . PHE A 1 109 ? 0.687 -9.855 -27.870 1.00 97.25 109 PHE A C 1
ATOM 823 O O . PHE A 1 109 ? -0.067 -9.591 -28.804 1.00 97.25 109 PHE A O 1
ATOM 830 N N . ASN A 1 110 ? 1.371 -8.916 -27.203 1.00 94.69 110 ASN A N 1
ATOM 831 C CA . ASN A 1 110 ? 1.285 -7.475 -27.449 1.00 94.69 110 ASN A CA 1
ATOM 832 C C . ASN A 1 110 ? -0.170 -6.956 -27.511 1.00 94.69 110 ASN A C 1
ATOM 834 O O . ASN A 1 110 ? -0.569 -6.229 -28.424 1.00 94.69 110 ASN A O 1
ATOM 838 N N . ILE A 1 111 ? -1.004 -7.384 -26.557 1.00 95.19 111 ILE A N 1
ATOM 839 C CA . ILE A 1 111 ? -2.430 -7.031 -26.505 1.00 95.19 111 ILE A CA 1
ATOM 840 C C . ILE A 1 111 ? -2.578 -5.682 -25.801 1.00 95.19 111 ILE A C 1
ATOM 842 O O . ILE A 1 111 ? -2.980 -5.627 -24.642 1.00 95.19 111 ILE A O 1
ATOM 846 N N . ILE A 1 112 ? -2.249 -4.597 -26.501 1.00 93.50 112 ILE A N 1
ATOM 847 C CA . ILE A 1 112 ? -2.358 -3.216 -26.002 1.00 93.50 112 ILE A CA 1
ATOM 848 C C . ILE A 1 112 ? -1.787 -3.071 -24.564 1.00 93.50 112 ILE A C 1
ATOM 850 O O . ILE A 1 112 ? -2.513 -2.694 -23.625 1.00 93.50 112 ILE A O 1
ATOM 854 N N . PRO A 1 113 ? -0.522 -3.483 -24.348 1.00 93.12 113 PRO A N 1
ATOM 855 C CA . PRO A 1 113 ? 0.061 -3.628 -23.017 1.00 93.12 113 PRO A CA 1
ATOM 856 C C . PRO A 1 113 ? 0.042 -2.327 -22.216 1.00 93.12 113 PRO A C 1
ATOM 858 O O . PRO A 1 113 ? -0.174 -2.373 -21.008 1.00 93.12 113 PRO A O 1
ATOM 861 N N . GLU A 1 114 ? 0.134 -1.174 -22.872 1.00 91.56 114 GLU A N 1
ATOM 862 C CA . GLU A 1 114 ? 0.146 0.162 -22.270 1.00 91.56 114 GLU A CA 1
ATOM 863 C C . GLU A 1 114 ? -1.096 0.431 -21.408 1.00 91.56 114 GLU A C 1
ATOM 865 O O . GLU A 1 114 ? -1.027 1.202 -20.450 1.00 91.56 114 GLU A O 1
ATOM 870 N N . TYR A 1 115 ? -2.226 -0.224 -21.706 1.00 93.31 115 TYR A N 1
ATOM 871 C CA . TYR A 1 115 ? -3.487 -0.041 -20.979 1.00 93.31 115 TYR A CA 1
ATOM 872 C C . TYR A 1 115 ? -3.943 -1.282 -20.211 1.00 93.31 115 TYR A C 1
ATOM 874 O O . TYR A 1 115 ? -4.557 -1.170 -19.151 1.00 93.31 115 TYR A O 1
ATOM 882 N N . LEU A 1 116 ? -3.676 -2.487 -20.719 1.00 96.06 116 LEU A N 1
ATOM 883 C CA . LEU A 1 116 ? -4.127 -3.705 -20.040 1.00 96.06 116 LEU A CA 1
ATOM 884 C C . LEU A 1 116 ? -3.149 -4.177 -18.965 1.00 96.06 116 LEU A C 1
ATOM 886 O O . LEU A 1 116 ? -3.585 -4.742 -17.960 1.00 96.06 116 LEU A O 1
ATOM 890 N N . PHE A 1 117 ? -1.849 -3.932 -19.132 1.00 96.00 117 PHE A N 1
ATOM 891 C CA . PHE A 1 117 ? -0.845 -4.396 -18.181 1.00 96.00 117 PHE A CA 1
ATOM 892 C C . PHE A 1 117 ? -0.847 -3.616 -16.856 1.00 96.00 117 PHE A C 1
ATOM 894 O O . PHE A 1 117 ? -0.857 -4.275 -15.817 1.00 96.00 117 PHE A O 1
ATOM 901 N N . PRO A 1 118 ? -0.928 -2.268 -16.807 1.00 95.88 118 PRO A N 1
ATOM 902 C CA . PRO A 1 118 ? -0.821 -1.533 -15.542 1.00 95.88 118 PRO A CA 1
ATOM 903 C C . PRO A 1 118 ? -1.857 -1.922 -14.467 1.00 95.88 118 PRO A C 1
ATOM 905 O O . PRO A 1 118 ? -1.472 -2.102 -13.308 1.00 95.88 118 PRO A O 1
ATOM 908 N N . PRO A 1 119 ? -3.152 -2.136 -14.783 1.00 97.25 119 PRO A N 1
ATOM 909 C CA . PRO A 1 119 ? -4.111 -2.628 -13.794 1.00 97.25 119 PRO A CA 1
ATOM 910 C C . PRO A 1 119 ? -3.806 -4.057 -13.318 1.00 97.25 119 PRO A C 1
ATOM 912 O O . PRO A 1 119 ? -3.999 -4.363 -12.140 1.00 97.25 119 PRO A O 1
ATOM 915 N N . LEU A 1 120 ? -3.316 -4.934 -14.203 1.00 97.62 120 LEU A N 1
ATOM 916 C CA . LEU A 1 120 ? -2.892 -6.292 -13.840 1.00 97.62 120 LEU A CA 1
ATOM 917 C C . LEU A 1 120 ? -1.651 -6.256 -12.945 1.00 97.62 120 LEU A C 1
ATOM 919 O O . LEU A 1 120 ? -1.596 -6.971 -11.948 1.00 97.62 120 LEU A O 1
ATOM 923 N N . PHE A 1 121 ? -0.706 -5.371 -13.248 1.00 95.81 121 PHE A N 1
ATOM 924 C CA . PHE A 1 121 ? 0.474 -5.101 -12.440 1.00 95.81 121 PHE A CA 1
ATOM 925 C C . PHE A 1 121 ? 0.096 -4.627 -11.025 1.00 95.81 121 PHE A C 1
ATOM 927 O O . PHE A 1 121 ? 0.524 -5.231 -10.040 1.00 95.81 121 PHE A O 1
ATOM 934 N N . MET A 1 122 ? -0.798 -3.636 -10.906 1.00 96.81 122 MET A N 1
ATOM 935 C CA . MET A 1 122 ? -1.339 -3.174 -9.618 1.00 96.81 122 MET A CA 1
ATOM 936 C C . MET A 1 122 ? -1.951 -4.328 -8.811 1.00 96.81 122 MET A C 1
ATOM 938 O O . MET A 1 122 ? -1.713 -4.458 -7.609 1.00 96.81 122 MET A O 1
ATOM 942 N N . LEU A 1 123 ? -2.751 -5.180 -9.460 1.00 97.56 123 LEU A N 1
ATOM 943 C CA . LEU A 1 123 ? -3.341 -6.347 -8.807 1.00 97.56 123 LEU A CA 1
ATOM 944 C C . LEU A 1 123 ? -2.267 -7.354 -8.378 1.00 97.56 123 LEU A C 1
ATOM 946 O O . LEU A 1 123 ? -2.348 -7.877 -7.268 1.00 97.56 123 LEU A O 1
ATOM 950 N N . GLY A 1 124 ? -1.253 -7.597 -9.207 1.00 96.12 124 GLY A N 1
ATOM 951 C CA . GLY A 1 124 ? -0.117 -8.459 -8.880 1.00 96.12 124 GLY A CA 1
ATOM 952 C C . GLY A 1 124 ? 0.609 -8.003 -7.614 1.00 96.12 124 GLY A C 1
ATOM 953 O O . GLY A 1 124 ? 0.797 -8.806 -6.697 1.00 96.12 124 GLY A O 1
ATOM 954 N N . ALA A 1 125 ? 0.912 -6.705 -7.518 1.00 94.62 125 ALA A N 1
ATOM 955 C CA . ALA A 1 125 ? 1.541 -6.096 -6.345 1.00 94.62 125 ALA A CA 1
ATOM 956 C C . ALA A 1 125 ? 0.664 -6.194 -5.079 1.00 94.62 125 ALA A C 1
ATOM 958 O O . ALA A 1 125 ? 1.164 -6.401 -3.971 1.00 94.62 125 ALA A O 1
ATOM 959 N N . ALA A 1 126 ? -0.659 -6.079 -5.230 1.00 97.38 126 ALA A N 1
ATOM 960 C CA . ALA A 1 126 ? -1.595 -6.070 -4.110 1.00 97.38 126 ALA A CA 1
ATOM 961 C C . ALA A 1 126 ? -1.959 -7.464 -3.569 1.00 97.38 126 ALA A C 1
ATOM 963 O O . ALA A 1 126 ? -2.094 -7.656 -2.355 1.00 97.38 126 ALA A O 1
ATOM 964 N N . LEU A 1 127 ? -2.176 -8.444 -4.448 1.00 98.00 127 LEU A N 1
ATOM 965 C CA . LEU A 1 127 ? -2.808 -9.720 -4.092 1.00 98.00 127 LEU A CA 1
ATOM 966 C C . LEU A 1 127 ? -1.936 -10.591 -3.182 1.00 98.00 127 LEU A C 1
ATOM 968 O O . LEU A 1 127 ? -2.462 -11.197 -2.244 1.00 98.00 127 LEU A O 1
ATOM 972 N N . SER A 1 128 ? -0.622 -10.632 -3.410 1.00 95.88 128 SER A N 1
ATOM 973 C CA . SER A 1 128 ? 0.320 -11.358 -2.547 1.00 95.88 128 SER A CA 1
ATOM 974 C C . SER A 1 128 ? 0.271 -10.814 -1.113 1.00 95.88 128 SER A C 1
ATOM 976 O O . SER A 1 128 ? 0.051 -11.574 -0.166 1.00 95.88 128 SER A O 1
ATOM 978 N N . THR A 1 129 ? 0.326 -9.493 -0.957 1.00 97.06 129 THR A N 1
ATOM 979 C CA . THR A 1 129 ? 0.222 -8.792 0.327 1.00 97.06 129 THR A CA 1
ATOM 980 C C . THR A 1 129 ? -1.116 -9.063 1.020 1.00 97.06 129 THR A C 1
ATOM 982 O O . THR A 1 129 ? -1.152 -9.415 2.204 1.00 97.06 129 THR A O 1
ATOM 985 N N . PHE A 1 130 ? -2.237 -8.990 0.294 1.00 98.19 130 PHE A N 1
ATOM 986 C CA . PHE A 1 130 ? -3.553 -9.302 0.862 1.00 98.19 130 PHE A CA 1
ATOM 987 C C . PHE A 1 130 ? -3.706 -10.773 1.267 1.00 98.19 130 PHE A C 1
ATOM 989 O O . PHE A 1 130 ? -4.425 -11.063 2.231 1.00 98.19 130 PHE A O 1
ATOM 996 N N . SER A 1 131 ? -3.020 -11.701 0.595 1.00 98.06 131 SER A N 1
ATOM 997 C CA . SER A 1 131 ? -3.011 -13.114 0.982 1.00 98.06 131 SER A CA 1
ATOM 998 C C . SER A 1 131 ? -2.397 -13.308 2.376 1.00 98.06 131 SER A C 1
ATOM 1000 O O . SER A 1 131 ? -3.007 -13.952 3.238 1.00 98.06 131 SER A O 1
ATOM 1002 N N . VAL A 1 132 ? -1.248 -12.672 2.634 1.00 97.75 132 VAL A N 1
ATOM 1003 C CA . VAL A 1 132 ? -0.532 -12.728 3.914 1.00 97.75 132 VAL A CA 1
ATOM 1004 C C . VAL A 1 132 ? -1.350 -12.037 4.997 1.00 97.75 132 VAL A C 1
ATOM 1006 O O . VAL A 1 132 ? -1.559 -12.601 6.074 1.00 97.75 132 VAL A O 1
ATOM 1009 N N . LEU A 1 133 ? -1.903 -10.861 4.689 1.00 97.75 133 LEU A N 1
ATOM 1010 C CA . LEU A 1 133 ? -2.747 -10.103 5.609 1.00 97.75 133 LEU A CA 1
ATOM 1011 C C . LEU A 1 133 ? -3.990 -10.900 6.029 1.00 97.75 133 LEU A C 1
ATOM 1013 O O . LEU A 1 133 ? -4.322 -10.978 7.213 1.00 97.75 133 LEU A O 1
ATOM 1017 N N . SER A 1 134 ? -4.655 -11.547 5.068 1.00 98.38 134 SER A N 1
ATOM 1018 C CA . SER A 1 134 ? -5.811 -12.402 5.3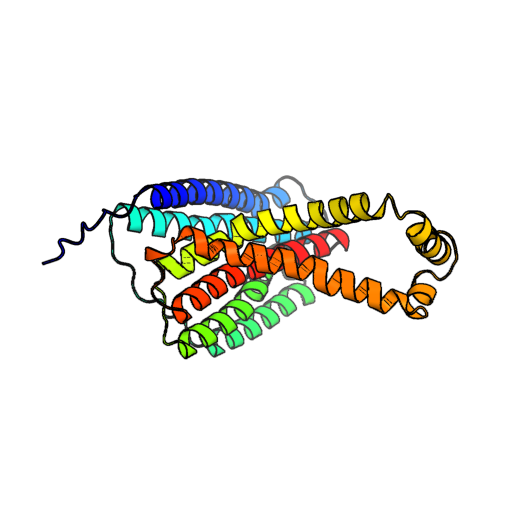35 1.00 98.38 134 SER A CA 1
ATOM 1019 C C . SER A 1 134 ? -5.466 -13.587 6.230 1.00 98.38 134 SER A C 1
ATOM 1021 O O . SER A 1 134 ? -6.182 -13.863 7.201 1.00 98.38 134 SER A O 1
ATOM 1023 N N . TRP A 1 135 ? -4.362 -14.277 5.938 1.00 98.44 135 TRP A N 1
ATOM 1024 C CA . TRP A 1 135 ? -3.885 -15.380 6.763 1.00 98.44 135 TRP A CA 1
ATOM 1025 C C . TRP A 1 135 ? -3.601 -14.922 8.201 1.00 98.44 135 TRP A C 1
ATOM 1027 O O . TRP A 1 135 ? -4.128 -15.518 9.147 1.00 98.44 135 TRP A O 1
ATOM 1037 N N . ALA A 1 136 ? -2.856 -13.828 8.368 1.00 98.00 136 ALA A N 1
ATOM 1038 C CA . ALA A 1 136 ? -2.481 -13.295 9.674 1.00 98.00 136 ALA A CA 1
ATOM 1039 C C . ALA A 1 136 ? -3.709 -12.867 10.492 1.00 98.00 136 ALA A C 1
ATOM 1041 O O . ALA A 1 136 ? -3.856 -13.244 11.658 1.00 98.00 136 ALA A O 1
ATOM 1042 N N . TYR A 1 137 ? -4.647 -12.136 9.885 1.00 97.88 137 TYR A N 1
ATOM 1043 C CA . TYR A 1 137 ? -5.855 -11.668 10.572 1.00 97.88 137 TYR A CA 1
ATOM 1044 C C . TYR A 1 137 ? -6.733 -12.818 11.040 1.00 97.88 137 TYR A C 1
ATOM 1046 O O . TYR A 1 137 ? -7.196 -12.808 12.182 1.00 97.88 137 TYR A O 1
ATOM 1054 N N . ARG A 1 138 ? -6.888 -13.859 10.220 1.00 97.38 138 ARG A N 1
ATOM 1055 C CA . ARG A 1 138 ? -7.626 -15.066 10.606 1.00 97.38 138 ARG A CA 1
ATOM 1056 C C . ARG A 1 138 ? -6.965 -15.780 11.781 1.00 97.38 138 ARG A C 1
ATOM 1058 O O . ARG A 1 138 ? -7.668 -16.150 12.717 1.00 97.38 138 ARG A O 1
ATOM 1065 N N . ARG A 1 139 ? -5.633 -15.916 11.780 1.00 97.75 139 ARG A N 1
ATOM 1066 C CA . ARG A 1 139 ? -4.877 -16.529 12.890 1.00 97.75 139 ARG A CA 1
ATOM 1067 C C . ARG A 1 139 ? -4.994 -15.749 14.197 1.00 97.75 139 ARG A C 1
ATOM 1069 O O . ARG A 1 139 ? -5.001 -16.355 15.263 1.00 97.75 139 ARG A O 1
ATOM 1076 N N . MET A 1 140 ? -5.155 -14.432 14.123 1.00 97.06 140 MET A N 1
ATOM 1077 C CA . MET A 1 140 ? -5.355 -13.578 15.295 1.00 97.06 140 MET A CA 1
ATOM 1078 C C . MET A 1 140 ? -6.815 -13.454 15.755 1.00 97.06 140 MET A C 1
ATOM 1080 O O . MET A 1 140 ? -7.067 -12.830 16.787 1.00 97.06 140 MET A O 1
ATOM 1084 N N . GLY A 1 141 ? -7.775 -14.020 15.017 1.00 96.56 141 GLY A N 1
ATOM 1085 C CA . GLY A 1 141 ? -9.204 -13.888 15.317 1.00 96.56 141 GLY A CA 1
ATOM 1086 C C . GLY A 1 141 ? -9.815 -12.551 14.881 1.00 96.56 141 GLY A C 1
ATOM 1087 O O . GLY A 1 141 ? -10.788 -12.107 15.479 1.00 96.56 141 GLY A O 1
ATOM 1088 N N . ASN A 1 142 ? -9.264 -11.917 13.842 1.00 96.06 142 ASN A N 1
ATOM 1089 C CA . ASN A 1 142 ? -9.698 -10.633 13.278 1.00 96.06 142 ASN A CA 1
ATOM 1090 C C . ASN A 1 142 ? -9.797 -9.508 14.333 1.00 96.06 142 ASN A C 1
ATOM 1092 O O . ASN A 1 142 ? -10.884 -8.987 14.588 1.00 96.06 142 ASN A O 1
ATOM 1096 N N . PRO A 1 143 ? -8.671 -9.108 14.955 1.00 96.50 143 PRO A N 1
ATOM 1097 C CA . PRO A 1 143 ? -8.666 -8.255 16.149 1.00 96.50 143 PRO A CA 1
ATOM 1098 C C . PRO A 1 143 ? -9.012 -6.778 15.885 1.00 96.50 143 PRO A C 1
ATOM 1100 O O . PRO A 1 143 ? -9.061 -5.981 16.823 1.00 96.50 143 PRO A O 1
ATOM 1103 N N . ILE A 1 144 ? -9.224 -6.388 14.625 1.00 96.12 144 ILE A N 1
ATOM 1104 C CA . ILE A 1 144 ? -9.426 -4.998 14.205 1.00 96.12 144 ILE A CA 1
ATOM 1105 C C . ILE A 1 144 ? -10.721 -4.815 13.410 1.00 96.12 144 ILE A C 1
ATOM 1107 O O . ILE A 1 144 ? -11.272 -5.737 12.804 1.00 96.12 144 ILE A O 1
ATOM 1111 N N . THR A 1 145 ? -11.206 -3.578 13.400 1.00 96.12 145 THR A N 1
ATOM 1112 C CA . THR A 1 145 ? -12.356 -3.163 12.587 1.00 96.12 145 THR A CA 1
ATOM 1113 C C . THR A 1 145 ? -11.942 -2.777 11.168 1.00 96.12 145 THR A C 1
ATOM 1115 O O . THR A 1 145 ? -10.783 -2.441 10.919 1.00 96.12 145 THR A O 1
ATOM 1118 N N . TRP A 1 146 ? -12.908 -2.745 10.243 1.00 96.75 146 TRP A N 1
ATOM 1119 C CA . TRP A 1 146 ? -12.689 -2.274 8.868 1.00 96.75 146 TRP A CA 1
ATOM 1120 C C . TRP A 1 146 ? -12.105 -0.858 8.830 1.00 96.75 146 TRP A C 1
ATOM 1122 O O . TRP A 1 146 ? -11.222 -0.573 8.030 1.00 96.75 146 TRP A O 1
ATOM 1132 N N . ARG A 1 147 ? -12.548 0.021 9.739 1.00 95.06 147 ARG A N 1
ATOM 1133 C CA . ARG A 1 147 ? -12.028 1.389 9.855 1.00 95.06 147 ARG A CA 1
ATOM 1134 C C . ARG A 1 147 ? -10.565 1.429 10.269 1.00 95.06 147 ARG A C 1
ATOM 1136 O O . ARG A 1 147 ? -9.805 2.200 9.698 1.00 95.06 147 ARG A O 1
ATOM 1143 N N . GLN A 1 148 ? -10.190 0.637 11.271 1.00 94.75 148 GLN A N 1
ATOM 1144 C CA . GLN A 1 148 ? -8.805 0.588 11.742 1.00 94.75 148 GLN A CA 1
ATOM 1145 C C . GLN A 1 148 ? -7.881 0.078 10.644 1.00 94.75 148 GLN A C 1
ATOM 1147 O O . GLN A 1 148 ? -6.885 0.726 10.355 1.00 94.75 148 GLN A O 1
ATOM 1152 N N . ALA A 1 149 ? -8.256 -1.025 9.993 1.00 96.31 149 ALA A N 1
ATOM 1153 C CA . ALA A 1 149 ? -7.477 -1.585 8.898 1.00 96.31 149 ALA A CA 1
ATOM 1154 C C . ALA A 1 149 ? -7.329 -0.599 7.734 1.00 96.31 149 ALA A C 1
ATOM 1156 O O . ALA A 1 149 ? -6.219 -0.351 7.290 1.00 96.31 149 ALA A O 1
ATOM 1157 N N . ALA A 1 150 ? -8.430 0.006 7.278 1.00 96.75 150 ALA A N 1
ATOM 1158 C CA . ALA A 1 150 ? -8.409 0.913 6.136 1.00 96.75 150 ALA A CA 1
ATOM 1159 C C . ALA A 1 150 ? -7.607 2.192 6.410 1.00 96.75 150 ALA A C 1
ATOM 1161 O O . ALA A 1 150 ? -6.813 2.595 5.574 1.00 96.75 150 ALA A O 1
ATOM 1162 N N . LEU A 1 151 ? -7.778 2.831 7.572 1.00 95.19 151 LEU A N 1
ATOM 1163 C CA . LEU A 1 151 ? -7.021 4.047 7.890 1.00 95.19 151 LEU A CA 1
ATOM 1164 C C . LEU A 1 151 ? -5.537 3.753 8.151 1.00 95.19 151 LEU A C 1
ATOM 1166 O O . LEU A 1 151 ? -4.696 4.567 7.784 1.00 95.19 151 LEU A O 1
ATOM 1170 N N . ALA A 1 152 ? -5.212 2.594 8.735 1.00 95.56 152 ALA A N 1
ATOM 1171 C CA . ALA A 1 152 ? -3.829 2.147 8.881 1.00 95.56 152 ALA A CA 1
ATOM 1172 C C . ALA A 1 152 ? -3.195 1.886 7.511 1.00 95.56 152 ALA A C 1
ATOM 1174 O O . ALA A 1 152 ? -2.107 2.375 7.246 1.00 95.56 152 ALA A O 1
ATOM 1175 N N . PHE A 1 153 ? -3.915 1.197 6.625 1.00 97.31 153 PHE A N 1
ATOM 1176 C CA . PHE A 1 153 ? -3.508 0.961 5.244 1.00 97.31 153 PHE A CA 1
ATOM 1177 C C . PHE A 1 153 ? -3.238 2.268 4.496 1.00 97.31 153 PHE A C 1
ATOM 1179 O O . PHE A 1 153 ? -2.169 2.436 3.926 1.00 97.31 153 PHE A O 1
ATOM 1186 N N . VAL A 1 154 ? -4.164 3.233 4.570 1.00 96.75 154 VAL A N 1
ATOM 1187 C CA . VAL A 1 154 ? -3.984 4.563 3.967 1.00 96.75 154 VAL A CA 1
ATOM 1188 C C . VAL A 1 154 ? -2.754 5.268 4.537 1.00 96.75 154 VAL A C 1
ATOM 1190 O O . VAL A 1 154 ? -1.993 5.846 3.770 1.00 96.75 154 VAL A O 1
ATOM 1193 N N . CYS A 1 155 ? -2.544 5.230 5.857 1.00 95.44 155 CYS A N 1
ATOM 1194 C CA . CYS A 1 155 ? -1.348 5.797 6.484 1.00 95.44 155 CYS A CA 1
ATOM 1195 C C . CYS A 1 155 ? -0.066 5.160 5.932 1.00 95.44 155 CYS A C 1
ATOM 1197 O O . CYS A 1 155 ? 0.866 5.879 5.579 1.00 95.44 155 CYS A O 1
ATOM 1199 N N . GLY A 1 156 ? -0.052 3.833 5.806 1.00 95.81 156 GLY A N 1
ATOM 1200 C CA . GLY A 1 156 ? 1.039 3.076 5.204 1.00 95.81 156 GLY A CA 1
ATOM 1201 C C . GLY A 1 156 ? 1.331 3.493 3.766 1.00 95.81 156 GLY A C 1
ATOM 1202 O O . GLY A 1 156 ? 2.464 3.800 3.415 1.00 95.81 156 GLY A O 1
ATOM 1203 N N . SER A 1 157 ? 0.290 3.600 2.943 1.00 96.25 157 SER A N 1
ATOM 1204 C CA . SER A 1 157 ? 0.416 4.042 1.550 1.00 96.25 157 SER A CA 1
ATOM 1205 C C . SER A 1 157 ? 0.716 5.537 1.389 1.00 96.25 157 SER A C 1
ATOM 1207 O O . SER A 1 157 ? 0.878 5.991 0.266 1.00 96.25 157 SER A O 1
ATOM 1209 N N . THR A 1 158 ? 0.728 6.341 2.456 1.00 95.44 158 THR A N 1
ATOM 1210 C CA . THR A 1 158 ? 0.934 7.798 2.361 1.00 95.44 158 THR A CA 1
ATOM 1211 C C . THR A 1 158 ? 2.089 8.242 3.243 1.00 95.44 158 THR A C 1
ATOM 1213 O O . THR A 1 158 ? 3.218 8.369 2.783 1.00 95.44 158 THR A O 1
ATOM 1216 N N . LEU A 1 159 ? 1.808 8.466 4.525 1.00 93.50 159 LEU A N 1
ATOM 1217 C CA . LEU A 1 159 ? 2.745 8.995 5.500 1.00 93.50 159 LEU A CA 1
ATOM 1218 C C . LEU A 1 159 ? 3.987 8.114 5.622 1.00 93.50 159 LEU A C 1
ATOM 1220 O O . LEU A 1 159 ? 5.088 8.649 5.666 1.00 93.50 159 LEU A O 1
ATOM 1224 N N . SER A 1 160 ? 3.822 6.791 5.660 1.00 94.31 160 SER A N 1
ATOM 1225 C CA . SER A 1 160 ? 4.963 5.884 5.795 1.00 94.31 160 SER A CA 1
ATOM 1226 C C . SER A 1 160 ? 5.885 5.960 4.578 1.00 94.31 160 SER A C 1
ATOM 1228 O O . SER A 1 160 ? 7.087 6.069 4.757 1.00 94.31 160 SER A O 1
ATOM 1230 N N . ILE A 1 161 ? 5.352 6.014 3.356 1.00 92.31 161 ILE A N 1
ATOM 1231 C CA . ILE A 1 161 ? 6.182 6.170 2.148 1.00 92.31 161 ILE A CA 1
ATOM 1232 C C . ILE A 1 161 ? 6.893 7.520 2.121 1.00 92.31 161 ILE A C 1
ATOM 1234 O O . ILE A 1 161 ? 8.090 7.575 1.867 1.00 92.31 161 ILE A O 1
ATOM 1238 N N . LEU A 1 162 ? 6.196 8.610 2.455 1.00 91.69 162 LEU A N 1
ATOM 1239 C CA . LEU A 1 162 ? 6.823 9.932 2.525 1.00 91.69 162 LEU A CA 1
ATOM 1240 C C . LEU A 1 162 ? 7.962 9.969 3.548 1.00 91.69 162 LEU A C 1
ATOM 1242 O O . LEU A 1 162 ? 9.014 10.539 3.279 1.00 91.69 162 LEU A O 1
ATOM 1246 N N . VAL A 1 163 ? 7.759 9.367 4.721 1.00 92.00 163 VAL A N 1
ATOM 1247 C CA . VAL A 1 163 ? 8.791 9.321 5.760 1.00 92.00 163 VAL A CA 1
ATOM 1248 C C . VAL A 1 163 ? 9.937 8.393 5.368 1.00 92.00 163 VAL A C 1
ATOM 1250 O O . VAL A 1 163 ? 11.078 8.772 5.601 1.00 92.00 163 VAL A O 1
ATOM 1253 N N . ALA A 1 164 ? 9.663 7.237 4.759 1.00 91.50 164 ALA A N 1
ATOM 1254 C CA . ALA A 1 164 ? 10.702 6.332 4.272 1.00 91.50 164 ALA A CA 1
ATOM 1255 C C . ALA A 1 164 ? 11.592 7.033 3.244 1.00 91.50 164 ALA A C 1
ATOM 1257 O O . ALA A 1 164 ? 12.781 7.156 3.495 1.00 91.50 164 ALA A O 1
ATOM 1258 N N . ILE A 1 165 ? 11.011 7.655 2.210 1.00 88.88 165 ILE A N 1
ATOM 1259 C CA . ILE A 1 165 ? 11.763 8.427 1.206 1.00 88.88 165 ILE A CA 1
ATOM 1260 C C . ILE A 1 165 ? 12.617 9.518 1.865 1.00 88.88 165 ILE A C 1
ATOM 1262 O O . ILE A 1 165 ? 13.789 9.688 1.538 1.00 88.88 165 ILE A O 1
ATOM 1266 N N . LEU A 1 166 ? 12.056 10.276 2.814 1.00 89.81 166 LEU A N 1
ATOM 1267 C CA . LEU A 1 166 ? 12.816 11.316 3.509 1.00 89.81 166 LEU A CA 1
ATOM 1268 C C . LEU A 1 166 ? 13.979 10.734 4.314 1.00 89.81 166 LEU A C 1
ATOM 1270 O O . LEU A 1 166 ? 15.068 11.304 4.298 1.00 89.81 166 LEU A O 1
ATOM 1274 N N . LEU A 1 167 ? 13.764 9.630 5.025 1.00 87.81 167 LEU A N 1
ATOM 1275 C CA . LEU A 1 167 ? 14.795 8.976 5.823 1.00 87.81 167 LEU A CA 1
ATOM 1276 C C . LEU A 1 167 ? 15.856 8.305 4.945 1.00 87.81 167 LEU A C 1
ATOM 1278 O O . LEU A 1 167 ? 17.033 8.453 5.244 1.00 87.81 167 LEU A O 1
ATOM 1282 N N . GLU A 1 168 ? 15.470 7.657 3.853 1.00 84.81 168 GLU A N 1
ATOM 1283 C CA . GLU A 1 168 ? 16.370 7.045 2.869 1.00 84.81 168 GLU A CA 1
ATOM 1284 C C . GLU A 1 168 ? 17.218 8.076 2.129 1.00 84.81 168 GLU A C 1
ATOM 1286 O O . GLU A 1 168 ? 18.337 7.776 1.742 1.00 84.81 168 GLU A O 1
ATOM 1291 N N . ILE A 1 169 ? 16.738 9.310 1.960 1.00 82.38 169 ILE A N 1
ATOM 1292 C CA . ILE A 1 169 ? 17.559 10.400 1.411 1.00 82.38 169 ILE A CA 1
ATOM 1293 C C . ILE A 1 169 ? 18.442 11.018 2.505 1.00 82.38 169 ILE A C 1
ATOM 1295 O O . ILE A 1 169 ? 19.613 11.326 2.282 1.00 82.38 169 ILE A O 1
ATOM 1299 N N . THR A 1 170 ? 17.888 11.234 3.701 1.00 82.31 170 THR A N 1
ATOM 1300 C CA . THR A 1 170 ? 18.550 12.021 4.753 1.00 82.31 170 THR A CA 1
ATOM 1301 C C . THR A 1 170 ? 19.587 11.211 5.531 1.00 82.31 170 THR A C 1
ATOM 1303 O O . THR A 1 170 ? 20.635 11.751 5.877 1.00 82.31 170 THR A O 1
ATOM 1306 N N . LEU A 1 171 ? 19.331 9.936 5.834 1.00 80.38 171 LEU A N 1
ATOM 1307 C CA . LEU A 1 171 ? 20.242 9.102 6.622 1.00 80.38 171 LEU A CA 1
ATOM 1308 C C . LEU A 1 171 ? 21.581 8.837 5.931 1.00 80.38 171 LEU A C 1
ATOM 1310 O O . LEU A 1 171 ? 22.583 9.054 6.612 1.00 80.38 171 LEU A O 1
ATOM 1314 N N . PRO A 1 172 ? 21.658 8.463 4.638 1.00 72.88 172 PRO A N 1
ATOM 1315 C CA . PRO A 1 172 ? 22.950 8.342 3.968 1.00 72.88 172 PRO A CA 1
ATOM 1316 C C . PRO A 1 172 ? 23.717 9.663 3.972 1.00 72.88 172 PRO A C 1
ATOM 1318 O O . PRO A 1 172 ? 24.926 9.674 4.187 1.00 72.88 172 PRO A O 1
ATOM 1321 N N . TYR A 1 173 ? 23.023 10.795 3.817 1.00 73.00 173 TYR A N 1
ATOM 1322 C CA . TYR A 1 173 ? 23.656 12.111 3.889 1.00 73.00 173 TYR A CA 1
ATOM 1323 C C . TYR A 1 173 ? 24.190 12.433 5.295 1.00 73.00 173 TYR A C 1
ATOM 1325 O O . TYR A 1 173 ? 25.313 12.913 5.440 1.00 73.00 173 TYR A O 1
ATOM 1333 N N . ILE A 1 174 ? 23.432 12.125 6.351 1.00 77.44 174 ILE A N 1
ATOM 1334 C CA . ILE A 1 174 ? 23.900 12.262 7.739 1.00 77.44 174 ILE A CA 1
ATOM 1335 C C . ILE A 1 174 ? 25.075 11.317 8.001 1.00 77.44 174 ILE A C 1
ATOM 1337 O O . ILE A 1 174 ? 26.064 11.735 8.596 1.00 77.44 174 ILE A O 1
ATOM 1341 N N . ALA A 1 175 ? 24.991 10.062 7.560 1.00 73.94 175 ALA A N 1
ATOM 1342 C CA . ALA A 1 175 ? 26.061 9.085 7.704 1.00 73.94 175 ALA A CA 1
ATOM 1343 C C . ALA A 1 175 ? 27.335 9.568 7.004 1.00 73.94 175 ALA A C 1
ATOM 1345 O O . ALA A 1 175 ? 28.405 9.530 7.606 1.00 73.94 175 ALA A O 1
ATOM 1346 N N . TYR A 1 176 ? 27.214 10.112 5.790 1.00 67.00 176 TYR A N 1
ATOM 1347 C CA . TYR A 1 176 ? 28.310 10.758 5.077 1.00 67.00 176 TYR A CA 1
ATOM 1348 C C . TYR A 1 176 ? 28.933 11.893 5.901 1.00 67.00 176 TYR A C 1
ATOM 1350 O O . TYR A 1 176 ? 30.135 11.866 6.141 1.00 67.00 176 TYR A O 1
ATOM 1358 N N . LEU A 1 177 ? 28.136 12.839 6.411 1.00 74.19 177 LEU A N 1
ATOM 1359 C CA . LEU A 1 177 ? 28.643 13.955 7.224 1.00 74.19 177 LEU A CA 1
ATOM 1360 C C . LEU A 1 177 ? 29.281 13.503 8.548 1.00 74.19 177 LEU A C 1
ATOM 1362 O O . LEU A 1 177 ? 30.208 14.139 9.040 1.00 74.19 177 LEU A O 1
ATOM 1366 N N . LEU A 1 178 ? 28.800 12.410 9.144 1.00 75.06 178 LEU A N 1
ATOM 1367 C CA . LEU A 1 178 ? 29.383 11.835 10.360 1.00 75.06 178 LEU A CA 1
ATOM 1368 C C . LEU A 1 178 ? 30.692 11.084 10.085 1.00 75.06 178 LEU A C 1
ATOM 1370 O O . LEU A 1 178 ? 31.547 11.013 10.969 1.00 75.06 178 LEU A O 1
ATOM 1374 N N . LEU A 1 179 ? 30.846 10.521 8.884 1.00 69.38 179 LEU A N 1
ATOM 1375 C CA . LEU A 1 179 ? 32.044 9.808 8.439 1.00 69.38 179 LEU A CA 1
ATOM 1376 C C . LEU A 1 179 ? 33.072 10.728 7.765 1.00 69.38 179 LEU A C 1
ATOM 1378 O O . LEU A 1 179 ? 34.243 10.364 7.715 1.00 69.38 179 LEU A O 1
ATOM 1382 N N . GLU A 1 180 ? 32.682 11.918 7.303 1.00 67.81 180 GLU A N 1
ATOM 1383 C CA . GLU A 1 180 ? 33.568 12.924 6.697 1.00 67.81 180 GLU A CA 1
ATOM 1384 C C . GLU A 1 180 ? 34.808 13.236 7.566 1.00 67.81 180 GLU A C 1
ATOM 1386 O O . GLU A 1 180 ? 35.921 13.221 7.037 1.00 67.81 180 GLU A O 1
ATOM 1391 N N . PRO A 1 181 ? 34.714 13.410 8.902 1.00 71.25 181 PRO A N 1
ATOM 1392 C CA . PRO A 1 181 ? 35.897 13.615 9.745 1.00 71.25 181 PRO A CA 1
ATOM 1393 C C . PRO A 1 181 ? 36.845 12.405 9.774 1.00 71.25 181 PRO A C 1
ATOM 1395 O O . PRO A 1 181 ? 38.019 12.543 10.115 1.00 71.25 181 PRO A O 1
ATOM 1398 N N . ALA A 1 182 ? 36.347 11.223 9.407 1.00 67.94 182 ALA A N 1
ATOM 1399 C CA . ALA A 1 182 ? 37.092 9.980 9.262 1.00 67.94 182 ALA A CA 1
ATOM 1400 C C . ALA A 1 182 ? 37.517 9.718 7.802 1.00 67.94 182 ALA A C 1
ATOM 1402 O O . ALA A 1 182 ? 37.760 8.567 7.439 1.00 67.94 182 ALA A O 1
ATOM 1403 N N . TRP A 1 183 ? 37.645 10.763 6.973 1.00 62.53 183 TRP A N 1
ATOM 1404 C CA . TRP A 1 183 ? 38.038 10.682 5.559 1.00 62.53 183 TRP A CA 1
ATOM 1405 C C . TRP A 1 183 ? 39.274 9.810 5.293 1.00 62.53 183 TRP A C 1
ATOM 1407 O O . TRP A 1 183 ? 39.325 9.169 4.260 1.00 62.53 183 TRP A O 1
ATOM 1417 N N . VAL A 1 184 ? 40.220 9.690 6.232 1.00 60.47 184 VAL A N 1
ATOM 1418 C CA . VAL A 1 184 ? 41.386 8.787 6.110 1.00 60.47 184 VAL A CA 1
ATOM 1419 C C . VAL A 1 184 ? 40.972 7.311 6.004 1.00 60.47 184 VAL A C 1
ATOM 1421 O O . VAL A 1 184 ? 41.587 6.542 5.272 1.00 60.47 184 VAL A O 1
ATOM 1424 N N . LEU A 1 185 ? 39.907 6.893 6.698 1.00 59.47 185 LEU A N 1
ATOM 1425 C CA . LEU A 1 185 ? 39.305 5.576 6.480 1.00 59.47 185 LEU A CA 1
ATOM 1426 C C . LEU A 1 185 ? 38.636 5.532 5.103 1.00 59.47 185 LEU A C 1
ATOM 1428 O O . LEU A 1 185 ? 38.823 4.558 4.383 1.00 59.47 185 LEU A O 1
ATOM 1432 N N . ALA A 1 186 ? 37.920 6.593 4.713 1.00 60.38 186 ALA A N 1
ATOM 1433 C CA . ALA A 1 186 ? 37.279 6.706 3.402 1.00 60.38 186 ALA A CA 1
ATOM 1434 C C . ALA A 1 186 ? 38.275 6.712 2.225 1.00 60.38 186 ALA A C 1
ATOM 1436 O O . ALA A 1 186 ? 37.930 6.209 1.166 1.00 60.38 186 ALA A O 1
ATOM 1437 N N . GLU A 1 187 ? 39.508 7.193 2.395 1.00 60.88 187 GLU A N 1
ATOM 1438 C CA . GLU A 1 187 ? 40.580 7.103 1.396 1.00 60.88 187 GLU A CA 1
ATOM 1439 C C . GLU A 1 187 ? 41.043 5.663 1.196 1.00 60.88 187 GLU A C 1
ATOM 1441 O O . GLU A 1 187 ? 41.187 5.224 0.061 1.00 60.88 187 GLU A O 1
ATOM 1446 N N . VAL A 1 188 ? 41.148 4.876 2.271 1.00 60.53 188 VAL A N 1
ATOM 1447 C CA . VAL A 1 188 ? 41.392 3.426 2.166 1.00 60.53 188 VAL A CA 1
ATOM 1448 C C . VAL A 1 188 ? 40.241 2.726 1.421 1.00 60.53 188 VAL A C 1
ATOM 1450 O O . VAL A 1 188 ? 40.472 1.764 0.688 1.00 60.53 188 VAL A O 1
ATOM 1453 N N . PHE A 1 189 ? 39.003 3.221 1.551 1.00 57.66 189 PHE A N 1
ATOM 1454 C CA . PHE A 1 189 ? 37.859 2.772 0.744 1.00 57.66 189 PHE A CA 1
ATOM 1455 C C . PHE A 1 189 ? 37.910 3.284 -0.711 1.00 57.66 189 PHE A C 1
ATOM 1457 O O . PHE A 1 189 ? 37.556 2.543 -1.631 1.00 57.66 189 PHE A O 1
ATOM 1464 N N . ALA A 1 190 ? 38.353 4.521 -0.942 1.00 57.72 190 ALA A N 1
ATOM 1465 C CA . ALA A 1 190 ? 38.420 5.165 -2.252 1.00 57.72 190 ALA A CA 1
ATOM 1466 C C . ALA A 1 190 ? 39.555 4.602 -3.122 1.00 57.72 190 ALA A C 1
ATOM 1468 O O . ALA A 1 190 ? 39.335 4.386 -4.311 1.00 57.72 190 ALA A O 1
ATOM 1469 N N . ASP A 1 191 ? 40.701 4.249 -2.534 1.00 61.12 191 ASP A N 1
ATOM 1470 C CA . ASP A 1 191 ? 41.825 3.582 -3.210 1.00 61.12 191 ASP A CA 1
ATOM 1471 C C . ASP A 1 191 ? 41.444 2.195 -3.758 1.00 61.12 191 ASP A C 1
ATOM 1473 O O . ASP A 1 191 ? 41.999 1.713 -4.749 1.00 61.12 191 ASP A O 1
ATOM 1477 N N . ILE A 1 192 ? 40.459 1.542 -3.137 1.00 57.25 192 ILE A N 1
ATOM 1478 C CA . ILE A 1 192 ? 39.873 0.286 -3.625 1.00 57.25 192 ILE A CA 1
ATOM 1479 C C . ILE A 1 192 ? 38.775 0.565 -4.667 1.00 57.25 192 ILE A C 1
ATOM 1481 O O . ILE A 1 192 ? 38.550 -0.258 -5.560 1.00 57.25 192 ILE A O 1
ATOM 1485 N N . GLY A 1 193 ? 38.095 1.710 -4.554 1.00 53.72 193 GLY A N 1
ATOM 1486 C CA . GLY A 1 193 ? 36.822 1.987 -5.209 1.00 53.72 193 GLY A CA 1
ATOM 1487 C C . GLY A 1 193 ? 36.866 2.826 -6.491 1.00 53.72 193 GLY A C 1
ATOM 1488 O O . GLY A 1 193 ? 36.064 2.605 -7.395 1.00 53.72 193 GLY A O 1
ATOM 1489 N N . TRP A 1 194 ? 37.755 3.813 -6.591 1.00 48.62 194 TRP A N 1
ATOM 1490 C CA . TRP A 1 194 ? 37.642 4.874 -7.594 1.00 48.62 194 TRP A CA 1
ATOM 1491 C C . TRP A 1 194 ? 38.818 4.841 -8.578 1.00 48.62 194 TRP A C 1
ATOM 1493 O O . TRP A 1 194 ? 39.950 5.168 -8.243 1.00 48.62 194 TRP A O 1
ATOM 1503 N N . GLY A 1 195 ? 38.537 4.459 -9.831 1.00 52.25 195 GLY A N 1
ATOM 1504 C CA . GLY A 1 195 ? 39.444 4.670 -10.971 1.00 52.25 195 GLY A CA 1
ATOM 1505 C C . GLY A 1 195 ? 40.285 3.474 -11.434 1.00 52.25 195 GLY A C 1
ATOM 1506 O O . GLY A 1 195 ? 40.989 3.595 -12.435 1.00 52.25 195 GLY A O 1
ATOM 1507 N N . ALA A 1 196 ? 40.195 2.309 -10.787 1.00 55.38 196 ALA A N 1
ATOM 1508 C CA . ALA A 1 196 ? 40.873 1.096 -11.247 1.00 55.38 196 ALA A CA 1
ATOM 1509 C C . ALA A 1 196 ? 39.893 0.122 -11.939 1.00 55.38 196 ALA A C 1
ATOM 1511 O O . ALA A 1 196 ? 38.790 -0.091 -11.430 1.00 55.38 196 ALA A O 1
ATOM 1512 N N . PRO A 1 197 ? 40.271 -0.522 -13.063 1.00 58.19 197 PRO A N 1
ATOM 1513 C CA . PRO A 1 197 ? 39.475 -1.595 -13.651 1.00 58.19 197 PRO A CA 1
ATOM 1514 C C . PRO A 1 197 ? 39.190 -2.699 -12.621 1.00 58.19 197 PRO A C 1
ATOM 1516 O O . PRO A 1 197 ? 40.079 -3.096 -11.857 1.00 58.19 197 PRO A O 1
ATOM 1519 N N . GLY A 1 198 ? 37.952 -3.192 -12.620 1.00 67.50 198 GLY A N 1
ATOM 1520 C CA . GLY A 1 198 ? 37.502 -4.288 -11.763 1.00 67.50 198 GLY A CA 1
ATOM 1521 C C . GLY A 1 198 ? 36.996 -3.883 -10.373 1.00 67.50 198 GLY A C 1
ATOM 1522 O O . GLY A 1 198 ? 37.219 -4.604 -9.405 1.00 67.50 198 GLY A O 1
ATOM 1523 N N . PHE A 1 199 ? 36.344 -2.719 -10.248 1.00 68.06 199 PHE A N 1
ATOM 1524 C CA . PHE A 1 199 ? 35.703 -2.250 -9.007 1.00 68.06 199 PHE A CA 1
ATOM 1525 C C . PHE A 1 199 ? 34.805 -3.316 -8.364 1.00 68.06 199 PHE A C 1
ATOM 1527 O O . PHE A 1 199 ? 34.934 -3.611 -7.176 1.00 68.06 199 PHE A O 1
ATOM 1534 N N . ILE A 1 200 ? 33.934 -3.931 -9.170 1.00 65.88 200 ILE A N 1
ATOM 1535 C CA . ILE A 1 200 ? 33.039 -4.988 -8.703 1.00 65.88 200 ILE A CA 1
ATOM 1536 C C . ILE A 1 200 ? 33.860 -6.206 -8.263 1.00 65.88 200 ILE A C 1
ATOM 1538 O O . ILE A 1 200 ? 33.688 -6.653 -7.132 1.00 65.88 200 ILE A O 1
ATOM 1542 N N . GLU A 1 201 ? 34.819 -6.697 -9.059 1.00 73.69 201 GLU A N 1
ATOM 1543 C CA . GLU A 1 201 ? 35.665 -7.826 -8.642 1.00 73.69 201 GLU A CA 1
ATOM 1544 C C . GLU A 1 201 ? 36.428 -7.549 -7.339 1.00 73.69 201 GLU A C 1
ATOM 1546 O O . GLU A 1 201 ? 36.550 -8.444 -6.504 1.00 73.69 201 GLU A O 1
ATOM 1551 N N . ARG A 1 202 ? 36.907 -6.320 -7.117 1.00 67.25 202 ARG A N 1
ATOM 1552 C CA . ARG A 1 202 ? 37.630 -5.935 -5.893 1.00 67.25 202 ARG A CA 1
ATOM 1553 C C . ARG A 1 202 ? 36.724 -5.841 -4.677 1.00 67.25 202 ARG A C 1
ATOM 1555 O O . ARG A 1 202 ? 37.129 -6.300 -3.614 1.00 67.25 202 ARG A O 1
ATOM 1562 N N . ILE A 1 203 ? 35.513 -5.303 -4.822 1.00 67.94 203 ILE A N 1
ATOM 1563 C CA . ILE A 1 203 ? 34.512 -5.322 -3.749 1.00 67.94 203 ILE A CA 1
ATOM 1564 C C . ILE A 1 203 ? 34.184 -6.768 -3.379 1.00 67.94 203 ILE A C 1
ATOM 1566 O O . ILE A 1 203 ? 34.271 -7.116 -2.206 1.00 67.94 203 ILE A O 1
ATOM 1570 N N . PHE A 1 204 ? 33.884 -7.622 -4.362 1.00 71.56 204 PHE A N 1
ATOM 1571 C CA . PHE A 1 204 ? 33.535 -9.029 -4.134 1.00 71.56 204 PHE A CA 1
ATOM 1572 C C . PHE A 1 204 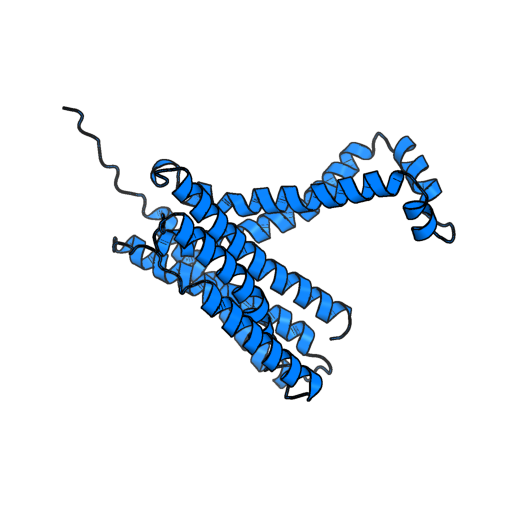? 34.698 -9.872 -3.592 1.00 71.56 204 PHE A C 1
ATOM 1574 O O . PHE A 1 204 ? 34.465 -10.845 -2.879 1.00 71.56 204 PHE A O 1
ATOM 1581 N N . SER A 1 205 ? 35.941 -9.492 -3.891 1.00 75.62 205 SER A N 1
ATOM 1582 C CA . SER A 1 205 ? 37.150 -10.156 -3.380 1.00 75.62 205 SER A CA 1
ATOM 1583 C C . SER A 1 205 ? 37.638 -9.586 -2.044 1.00 75.62 205 SER A C 1
ATOM 1585 O O . SER A 1 205 ? 38.602 -10.096 -1.473 1.00 75.62 205 SER A O 1
ATOM 1587 N N . SER A 1 206 ? 37.004 -8.525 -1.542 1.00 71.56 206 SER A N 1
ATOM 1588 C CA . SER A 1 206 ? 37.378 -7.842 -0.308 1.00 71.56 206 SER A CA 1
ATOM 1589 C C . SER A 1 206 ? 36.383 -8.162 0.811 1.00 71.56 206 SER A C 1
ATOM 1591 O O . SER A 1 206 ? 35.180 -8.205 0.558 1.00 71.56 206 SER A O 1
ATOM 1593 N N . PRO A 1 207 ? 36.819 -8.282 2.081 1.00 69.38 207 PRO A N 1
ATOM 1594 C CA . PRO A 1 207 ? 35.913 -8.329 3.236 1.00 69.38 207 PRO A CA 1
ATOM 1595 C C . PRO A 1 207 ? 34.924 -7.151 3.295 1.00 69.38 207 PRO A C 1
ATOM 1597 O O . PRO A 1 207 ? 33.912 -7.224 3.989 1.00 69.38 207 PRO A O 1
ATOM 1600 N N . LEU A 1 208 ? 35.194 -6.076 2.548 1.00 63.00 208 LEU A N 1
ATOM 1601 C CA . LEU A 1 208 ? 34.336 -4.904 2.423 1.00 63.00 208 LEU A CA 1
ATOM 1602 C C . LEU A 1 208 ? 32.962 -5.193 1.806 1.00 63.00 208 LEU A C 1
ATOM 1604 O O . LEU A 1 208 ? 32.027 -4.464 2.129 1.00 63.00 208 LEU A O 1
ATOM 1608 N N . ILE A 1 209 ? 32.787 -6.261 1.012 1.00 70.00 209 ILE A N 1
ATOM 1609 C CA . ILE A 1 209 ? 31.441 -6.684 0.579 1.00 70.00 209 ILE A CA 1
ATOM 1610 C C . ILE A 1 209 ? 30.535 -6.938 1.789 1.00 70.00 209 ILE A C 1
ATOM 1612 O O . ILE A 1 209 ? 29.366 -6.580 1.754 1.00 70.00 209 ILE A O 1
ATOM 1616 N N . LEU A 1 210 ? 31.059 -7.482 2.894 1.00 69.25 210 LEU A N 1
ATOM 1617 C CA . LEU A 1 210 ? 30.258 -7.738 4.094 1.00 69.25 210 LEU A CA 1
ATOM 1618 C C . LEU A 1 210 ? 29.820 -6.438 4.767 1.00 69.25 210 LEU A C 1
ATOM 1620 O O . LEU A 1 210 ? 28.703 -6.368 5.267 1.00 69.25 210 LEU A O 1
ATOM 1624 N N . VAL A 1 211 ? 30.669 -5.407 4.752 1.00 67.88 211 VAL A N 1
ATOM 1625 C CA . VAL A 1 211 ? 30.329 -4.076 5.274 1.00 67.88 211 VAL A CA 1
ATOM 1626 C C . VAL A 1 211 ? 29.293 -3.411 4.376 1.00 67.88 211 VAL A C 1
ATOM 1628 O O . VAL A 1 211 ? 28.292 -2.920 4.877 1.00 67.88 211 VAL A O 1
ATOM 1631 N N . PHE A 1 212 ? 29.482 -3.454 3.058 1.00 69.31 212 PHE A N 1
ATOM 1632 C CA . PHE A 1 212 ? 28.536 -2.901 2.090 1.00 69.31 212 PHE A CA 1
ATOM 1633 C C . PHE A 1 212 ? 27.166 -3.588 2.167 1.00 69.31 212 PHE A C 1
ATOM 1635 O O . PHE A 1 212 ? 26.138 -2.922 2.250 1.00 69.31 212 PHE A O 1
ATOM 1642 N N . LEU A 1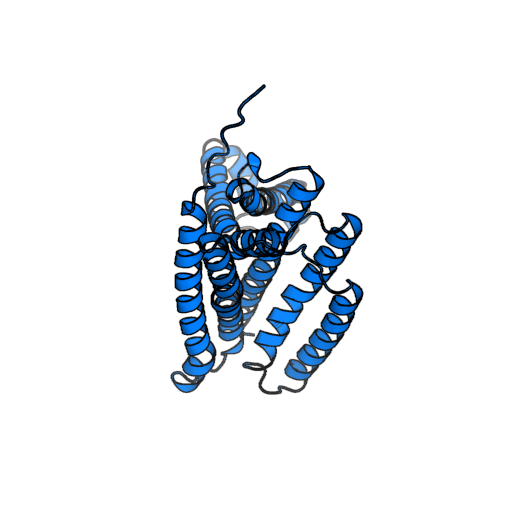 213 ? 27.147 -4.922 2.231 1.00 71.31 213 LEU A N 1
ATOM 1643 C CA . LEU A 1 213 ? 25.925 -5.700 2.422 1.00 71.31 213 LEU A CA 1
ATOM 1644 C C . LEU A 1 213 ? 25.287 -5.425 3.781 1.00 71.31 213 LEU A C 1
ATOM 1646 O O . LEU A 1 213 ? 24.070 -5.328 3.845 1.00 71.31 213 LEU A O 1
ATOM 1650 N N . ALA A 1 214 ? 26.070 -5.279 4.853 1.00 69.69 214 ALA A N 1
ATOM 1651 C CA . ALA A 1 214 ? 25.539 -4.928 6.167 1.00 69.69 214 ALA A CA 1
ATOM 1652 C C . ALA A 1 214 ? 24.938 -3.519 6.180 1.00 69.69 214 ALA A C 1
ATOM 1654 O O . ALA A 1 214 ? 23.882 -3.333 6.772 1.00 69.69 214 ALA A O 1
ATOM 1655 N N . VAL A 1 215 ? 25.567 -2.549 5.511 1.00 70.31 215 VAL A N 1
ATOM 1656 C CA . VAL A 1 215 ? 25.023 -1.195 5.362 1.00 70.31 215 VAL A CA 1
ATOM 1657 C C . VAL A 1 215 ? 23.712 -1.257 4.592 1.00 70.31 215 VAL A C 1
ATOM 1659 O O . VAL A 1 215 ? 22.702 -0.858 5.148 1.00 70.31 215 VAL A O 1
ATOM 1662 N N . ILE A 1 216 ? 23.666 -1.865 3.405 1.00 70.25 216 ILE A N 1
ATOM 1663 C CA . ILE A 1 216 ? 22.424 -1.962 2.616 1.00 70.25 216 ILE A CA 1
ATOM 1664 C C . ILE A 1 216 ? 21.329 -2.737 3.361 1.00 70.25 216 ILE A C 1
ATOM 1666 O O . ILE A 1 216 ? 20.173 -2.318 3.386 1.00 70.25 216 ILE A O 1
ATOM 1670 N N . ALA A 1 217 ? 21.680 -3.851 4.008 1.00 74.94 217 ALA A N 1
ATOM 1671 C CA . ALA A 1 217 ? 20.732 -4.689 4.743 1.00 74.94 217 ALA A CA 1
ATOM 1672 C C . ALA A 1 217 ? 20.188 -4.033 6.021 1.00 74.94 217 ALA A C 1
ATOM 1674 O O . ALA A 1 217 ? 19.240 -4.551 6.609 1.00 74.94 217 ALA A O 1
ATOM 1675 N N . VAL A 1 218 ? 20.785 -2.934 6.481 1.00 75.44 218 VAL A N 1
ATOM 1676 C CA . VAL A 1 218 ? 20.371 -2.213 7.691 1.00 75.44 218 VAL A CA 1
ATOM 1677 C C . VAL A 1 218 ? 19.773 -0.853 7.337 1.00 75.44 218 VAL A C 1
ATOM 1679 O O . VAL A 1 218 ? 18.759 -0.461 7.910 1.00 75.44 218 VAL A O 1
ATOM 1682 N N . GLU A 1 219 ? 20.376 -0.152 6.385 1.00 78.00 219 GLU A N 1
ATOM 1683 C CA . GLU A 1 219 ? 20.039 1.211 5.998 1.00 78.00 219 GLU A CA 1
ATOM 1684 C C . GLU A 1 219 ? 18.669 1.315 5.349 1.00 78.00 219 GLU A C 1
ATOM 1686 O O . GLU A 1 219 ? 17.947 2.227 5.720 1.00 78.00 219 GLU A O 1
ATOM 1691 N N . ALA A 1 220 ? 18.290 0.415 4.437 1.00 75.06 220 ALA A N 1
ATOM 1692 C CA . ALA A 1 220 ? 16.954 0.460 3.838 1.00 75.06 220 ALA A CA 1
ATOM 1693 C C . ALA A 1 220 ? 15.872 -0.088 4.796 1.00 75.06 220 ALA A C 1
ATOM 1695 O O . ALA A 1 220 ? 14.887 0.605 5.060 1.00 75.06 220 ALA A O 1
ATOM 1696 N N . PRO A 1 221 ? 16.058 -1.252 5.459 1.00 83.69 221 PRO A N 1
ATOM 1697 C CA . PRO A 1 221 ? 14.980 -1.819 6.269 1.00 83.69 221 PRO A CA 1
ATOM 1698 C C . PRO A 1 221 ? 14.644 -1.022 7.535 1.00 83.69 221 PRO A C 1
ATOM 1700 O O . PRO A 1 221 ? 13.495 -1.037 7.971 1.00 83.69 221 PRO A O 1
ATOM 1703 N N . ILE A 1 222 ? 15.603 -0.330 8.166 1.00 85.94 222 ILE A N 1
ATOM 1704 C CA . ILE A 1 222 ? 15.322 0.416 9.407 1.00 85.94 222 ILE A CA 1
ATOM 1705 C C . ILE A 1 222 ? 14.345 1.584 9.170 1.00 85.94 222 ILE A C 1
ATOM 1707 O O . ILE A 1 222 ? 13.322 1.635 9.863 1.00 85.94 222 ILE A O 1
ATOM 1711 N N . PRO A 1 223 ? 14.615 2.524 8.244 1.00 87.00 223 PRO A N 1
ATOM 1712 C CA . PRO A 1 223 ? 13.692 3.583 7.848 1.00 87.00 223 PRO A CA 1
ATOM 1713 C C . PRO A 1 223 ? 12.329 3.063 7.447 1.00 87.00 223 PRO A C 1
ATOM 1715 O O . PRO A 1 223 ? 11.322 3.579 7.931 1.00 87.00 223 PRO A O 1
ATOM 1718 N N . GLU A 1 224 ? 12.298 2.026 6.614 1.00 87.44 224 GLU A N 1
ATOM 1719 C CA . GLU A 1 224 ? 11.059 1.430 6.148 1.00 87.44 224 GLU A CA 1
ATOM 1720 C C . GLU A 1 224 ? 10.228 0.879 7.311 1.00 87.44 224 GLU A C 1
ATOM 1722 O O . GLU A 1 224 ? 9.061 1.238 7.466 1.00 87.44 224 GLU A O 1
ATOM 1727 N N . GLU A 1 225 ? 10.806 0.034 8.170 1.00 90.00 225 GLU A N 1
ATOM 1728 C CA . GLU A 1 225 ? 10.087 -0.568 9.299 1.00 90.00 225 GLU A CA 1
ATOM 1729 C C . GLU A 1 225 ? 9.666 0.482 10.335 1.00 90.00 225 GLU A C 1
ATOM 1731 O O . GLU A 1 225 ? 8.554 0.425 10.877 1.00 90.00 225 GLU A O 1
ATOM 1736 N N . PHE A 1 226 ? 10.499 1.501 10.562 1.00 89.31 226 PHE A N 1
ATOM 1737 C CA . PHE A 1 226 ? 10.132 2.653 11.381 1.00 89.31 226 PHE A CA 1
ATOM 1738 C C . PHE A 1 226 ? 8.939 3.406 10.782 1.00 89.31 226 PHE A C 1
ATOM 1740 O O . PHE A 1 226 ? 7.963 3.698 11.483 1.00 89.31 226 PHE A O 1
ATOM 1747 N N . ALA A 1 227 ? 8.978 3.693 9.482 1.00 90.00 227 ALA A N 1
ATOM 1748 C CA . ALA A 1 227 ? 7.933 4.431 8.800 1.00 90.00 227 ALA A CA 1
ATOM 1749 C C . ALA A 1 227 ? 6.622 3.635 8.760 1.00 90.00 227 ALA A C 1
ATOM 1751 O O . ALA A 1 227 ? 5.558 4.192 9.054 1.00 90.00 227 ALA A O 1
ATOM 1752 N N . LYS A 1 228 ? 6.672 2.324 8.494 1.00 87.25 228 LYS A N 1
ATOM 1753 C CA . LYS A 1 228 ? 5.517 1.405 8.538 1.00 87.25 228 LYS A CA 1
ATOM 1754 C C . LYS A 1 228 ? 4.829 1.437 9.911 1.00 87.25 228 LYS A C 1
ATOM 1756 O O . LYS A 1 228 ? 3.595 1.381 9.978 1.00 87.25 228 LYS A O 1
ATOM 1761 N N . ALA A 1 229 ? 5.579 1.618 11.002 1.00 87.00 229 ALA A N 1
ATOM 1762 C CA . ALA A 1 229 ? 5.039 1.713 12.360 1.00 87.00 229 ALA A CA 1
ATOM 1763 C C . ALA A 1 229 ? 4.278 3.025 12.663 1.00 87.00 229 ALA A C 1
ATOM 1765 O O . ALA A 1 229 ? 3.497 3.070 13.620 1.00 87.00 229 ALA A O 1
ATOM 1766 N N . LEU A 1 230 ? 4.417 4.078 11.846 1.00 83.19 230 LEU A N 1
ATOM 1767 C CA . LEU A 1 230 ? 3.748 5.375 12.062 1.00 83.19 230 LEU A CA 1
ATOM 1768 C C . LEU A 1 230 ? 2.216 5.324 11.952 1.00 83.19 230 LEU A C 1
ATOM 1770 O O . LEU A 1 230 ? 1.531 6.213 12.465 1.00 83.19 230 LEU A O 1
ATOM 1774 N N . GLY A 1 231 ? 1.659 4.253 11.381 1.00 74.38 231 GLY A N 1
ATOM 1775 C CA . GLY A 1 231 ? 0.216 4.008 11.393 1.00 74.38 231 GLY A CA 1
ATOM 1776 C C . GLY A 1 231 ? -0.368 3.803 12.795 1.00 74.38 231 GLY A C 1
ATOM 1777 O O . GLY A 1 231 ? -1.547 4.078 13.014 1.00 74.38 231 GLY A O 1
ATOM 1778 N N . LEU A 1 232 ? 0.433 3.367 13.774 1.00 79.06 232 LEU A N 1
ATOM 1779 C CA . LEU A 1 232 ? -0.016 3.103 15.148 1.00 79.06 232 LEU A CA 1
ATOM 1780 C C . LEU A 1 232 ? -0.336 4.387 15.945 1.00 79.06 232 LEU A C 1
ATOM 1782 O O . LEU A 1 232 ? -1.449 4.481 16.478 1.00 79.06 232 LEU A O 1
ATOM 1786 N N . PRO A 1 233 ? 0.568 5.390 16.030 1.00 76.88 233 PRO A N 1
ATOM 1787 C CA . PRO A 1 233 ? 0.312 6.644 16.741 1.00 76.88 233 PRO A CA 1
ATOM 1788 C C . PRO A 1 233 ? -0.979 7.368 16.338 1.00 76.88 233 PRO A C 1
ATOM 1790 O O . PRO A 1 233 ? -1.623 7.966 17.200 1.00 76.88 233 PRO A O 1
ATOM 1793 N N . MET A 1 234 ? -1.408 7.273 15.072 1.00 72.06 234 MET A N 1
ATOM 1794 C CA . MET A 1 234 ? -2.619 7.948 14.573 1.00 72.06 234 MET A CA 1
ATOM 1795 C C . MET A 1 234 ? -3.912 7.497 15.267 1.00 72.06 234 MET A C 1
ATOM 1797 O O . MET A 1 234 ? -4.892 8.245 15.319 1.00 72.06 234 MET A O 1
ATOM 1801 N N . PHE A 1 235 ? -3.941 6.284 15.821 1.00 74.06 235 PHE A N 1
ATOM 1802 C CA . PHE A 1 235 ? -5.100 5.796 16.569 1.00 74.06 235 PHE A CA 1
ATOM 1803 C C . PHE A 1 235 ? -5.057 6.193 18.049 1.00 74.06 235 PHE A C 1
ATOM 1805 O O . PHE A 1 235 ? -6.108 6.204 18.690 1.00 74.06 235 PHE A O 1
ATOM 1812 N N . GLY A 1 236 ? -3.894 6.585 18.573 1.00 69.50 236 GLY A N 1
ATOM 1813 C CA . GLY A 1 236 ? -3.678 6.866 19.991 1.00 69.50 236 GLY A CA 1
ATOM 1814 C C . GLY A 1 236 ? -3.666 5.597 20.852 1.00 69.50 236 GLY A C 1
ATOM 1815 O O . GLY A 1 236 ? -4.348 4.612 20.558 1.00 69.50 236 GLY A O 1
ATOM 1816 N N . ARG A 1 237 ? -2.899 5.630 21.951 1.00 72.62 237 ARG A N 1
ATOM 1817 C CA . ARG A 1 237 ? -2.744 4.484 22.867 1.00 72.62 237 ARG A CA 1
ATOM 1818 C C . ARG A 1 237 ? -4.081 3.987 23.423 1.00 72.62 237 ARG A C 1
ATOM 1820 O O . ARG A 1 237 ? -4.307 2.786 23.452 1.00 72.62 237 ARG A O 1
ATOM 1827 N N . ASP A 1 238 ? -5.005 4.894 23.728 1.00 76.88 238 ASP A N 1
ATOM 1828 C CA . ASP A 1 238 ? -6.303 4.556 24.333 1.00 76.88 238 ASP A CA 1
ATOM 1829 C C . ASP A 1 238 ? -7.226 3.727 23.424 1.00 76.88 238 ASP A C 1
ATOM 1831 O O . ASP A 1 238 ? -8.188 3.113 23.890 1.00 76.88 238 ASP A O 1
ATOM 1835 N N . ARG A 1 239 ? -6.979 3.712 22.106 1.00 81.25 239 ARG A N 1
ATOM 1836 C CA . ARG A 1 239 ? -7.802 2.961 21.140 1.00 81.25 239 ARG A CA 1
ATOM 1837 C C . ARG A 1 239 ? -7.246 1.577 20.822 1.00 81.25 239 ARG A C 1
ATOM 1839 O O . ARG A 1 239 ? -7.938 0.799 20.159 1.00 81.25 239 ARG A O 1
ATOM 1846 N N . ILE A 1 240 ? -6.035 1.275 21.280 1.00 89.19 240 ILE A N 1
ATOM 1847 C CA . ILE A 1 240 ? -5.370 -0.012 21.101 1.00 89.19 240 ILE A CA 1
ATOM 1848 C C . ILE A 1 240 ? -5.512 -0.792 22.406 1.00 89.19 240 ILE A C 1
ATOM 1850 O O . ILE A 1 240 ? -4.968 -0.416 23.436 1.00 89.19 240 ILE A O 1
ATOM 1854 N N . LYS A 1 241 ? -6.278 -1.881 22.369 1.00 90.06 241 LYS A N 1
ATOM 1855 C CA . LYS A 1 241 ? -6.678 -2.629 23.568 1.00 90.06 241 LYS A CA 1
ATOM 1856 C C . LYS A 1 241 ? -5.745 -3.780 23.922 1.00 90.06 241 LYS A C 1
ATOM 1858 O O . LYS A 1 241 ? -5.776 -4.246 25.053 1.00 90.06 241 LYS A O 1
ATOM 1863 N N . ASN A 1 242 ? -4.998 -4.303 22.951 1.00 92.00 242 ASN A N 1
ATOM 1864 C CA . ASN A 1 242 ? -4.093 -5.433 23.143 1.00 92.00 242 ASN A CA 1
ATOM 1865 C C . ASN A 1 242 ? -3.033 -5.506 22.033 1.00 92.00 242 ASN A C 1
ATOM 1867 O O . ASN A 1 242 ? -3.154 -4.869 20.985 1.00 92.00 242 ASN A O 1
ATOM 1871 N N . GLU A 1 243 ? -2.016 -6.334 22.263 1.00 94.12 243 GLU A N 1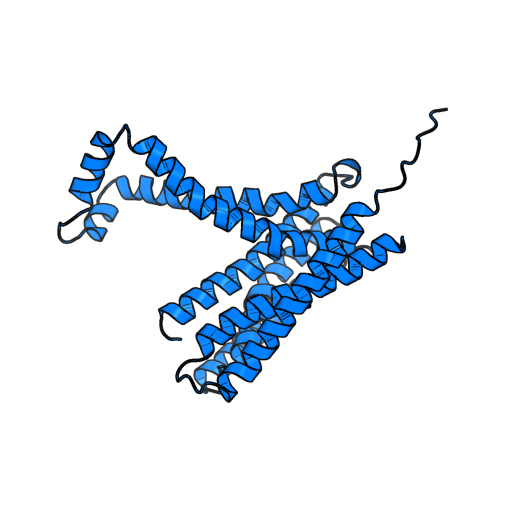
ATOM 1872 C CA . GLU A 1 243 ? -0.880 -6.558 21.360 1.00 94.12 243 GLU A CA 1
ATOM 1873 C C . GLU A 1 243 ? -1.310 -7.089 19.990 1.00 94.12 243 GLU A C 1
ATOM 1875 O O . GLU A 1 243 ? -0.809 -6.631 18.968 1.00 94.12 243 GLU A O 1
ATOM 1880 N N . ARG A 1 244 ? -2.295 -7.998 19.939 1.00 95.50 244 ARG A N 1
ATOM 1881 C CA . ARG A 1 244 ? -2.816 -8.541 18.670 1.00 95.50 244 ARG A CA 1
ATOM 1882 C C . ARG A 1 244 ? -3.418 -7.445 17.798 1.00 95.50 244 ARG A C 1
ATOM 1884 O O . ARG A 1 244 ? -3.253 -7.456 16.583 1.00 95.50 244 ARG A O 1
ATOM 1891 N N . GLN A 1 245 ? -4.122 -6.499 18.413 1.00 94.56 245 GLN A N 1
ATOM 1892 C CA . GLN A 1 245 ? -4.694 -5.352 17.724 1.00 94.56 245 GLN A CA 1
ATOM 1893 C C . GLN A 1 245 ? -3.601 -4.401 17.234 1.00 94.56 245 GLN A C 1
ATOM 1895 O O . GLN A 1 245 ? -3.670 -3.960 16.090 1.00 94.56 245 GLN A O 1
ATOM 1900 N N . ALA A 1 246 ? -2.594 -4.117 18.066 1.00 93.38 246 ALA A N 1
ATOM 1901 C CA . ALA A 1 246 ? -1.445 -3.299 17.681 1.00 93.38 246 ALA A CA 1
ATOM 1902 C C . ALA A 1 246 ? -0.713 -3.909 16.476 1.00 93.38 246 ALA A C 1
ATOM 1904 O O . ALA A 1 246 ? -0.535 -3.251 15.454 1.00 93.38 246 ALA A O 1
ATOM 1905 N N . PHE A 1 247 ? -0.388 -5.199 16.560 1.00 94.25 247 PHE A N 1
ATOM 1906 C CA . PHE A 1 247 ? 0.273 -5.935 15.490 1.00 94.25 247 PHE A CA 1
ATOM 1907 C C . PHE A 1 247 ? -0.570 -5.958 14.209 1.00 94.25 247 PHE A C 1
ATOM 1909 O O . PHE A 1 247 ? -0.057 -5.693 13.129 1.00 94.25 247 PHE A O 1
ATOM 1916 N N . ALA A 1 248 ? -1.884 -6.180 14.309 1.00 95.69 248 ALA A N 1
ATOM 1917 C CA . ALA A 1 248 ? -2.765 -6.159 13.145 1.00 95.69 248 ALA A CA 1
ATOM 1918 C C . ALA A 1 248 ? -2.868 -4.774 12.478 1.00 95.69 248 ALA A C 1
ATOM 1920 O O . ALA A 1 248 ? -2.945 -4.704 11.251 1.00 95.69 248 ALA A O 1
ATOM 1921 N N . ILE A 1 249 ? -2.859 -3.685 13.258 1.00 95.25 249 ILE A N 1
ATOM 1922 C CA . ILE A 1 249 ? -2.794 -2.308 12.736 1.00 95.25 249 ILE A CA 1
ATOM 1923 C C . ILE A 1 249 ? -1.462 -2.086 12.013 1.00 95.25 249 ILE A C 1
ATOM 1925 O O . ILE A 1 249 ? -1.467 -1.590 10.889 1.00 95.25 249 ILE A O 1
ATOM 1929 N N . GLY A 1 250 ? -0.348 -2.506 12.622 1.00 94.00 250 GLY A N 1
ATOM 1930 C CA . GLY A 1 250 ? 0.978 -2.458 12.006 1.00 94.00 250 GLY A CA 1
ATOM 1931 C C . GLY A 1 250 ? 1.024 -3.212 10.677 1.00 94.00 250 GLY A C 1
ATOM 1932 O O . GLY A 1 250 ? 1.442 -2.645 9.677 1.00 94.00 250 GLY A O 1
ATOM 1933 N N . LEU A 1 251 ? 0.481 -4.432 10.624 1.00 95.56 251 LEU A N 1
ATOM 1934 C CA . LEU A 1 251 ? 0.384 -5.217 9.388 1.00 95.56 251 LEU A CA 1
ATOM 1935 C C . LEU A 1 251 ? -0.458 -4.537 8.300 1.00 95.56 251 LEU A C 1
ATOM 1937 O O . LEU A 1 251 ? -0.103 -4.623 7.131 1.00 95.56 251 LEU A O 1
ATOM 1941 N N . ALA A 1 252 ? -1.563 -3.864 8.649 1.00 96.88 252 ALA A N 1
ATOM 1942 C CA . ALA A 1 252 ? -2.335 -3.099 7.662 1.00 96.88 252 ALA A CA 1
ATOM 1943 C C . ALA A 1 252 ? -1.527 -1.921 7.108 1.00 96.88 252 ALA A C 1
ATOM 1945 O O . ALA A 1 252 ? -1.561 -1.680 5.906 1.00 96.88 252 ALA A O 1
ATOM 1946 N N . SER A 1 253 ? -0.812 -1.206 7.979 1.00 96.00 253 SER A N 1
ATOM 1947 C CA . SER A 1 253 ? 0.076 -0.108 7.589 1.00 96.00 253 SER A CA 1
ATOM 1948 C C . SER A 1 253 ? 1.202 -0.606 6.680 1.00 96.00 253 SER A C 1
ATOM 1950 O O . SER A 1 253 ? 1.350 -0.128 5.561 1.00 96.00 253 SER A O 1
ATOM 1952 N N . GLY A 1 254 ? 1.913 -1.660 7.088 1.00 95.75 254 GLY A N 1
ATOM 1953 C CA . GLY A 1 254 ? 2.949 -2.296 6.273 1.00 95.75 254 GLY A CA 1
ATOM 1954 C C . GLY A 1 254 ? 2.426 -2.813 4.932 1.00 95.75 254 GLY A C 1
ATOM 1955 O O . GLY A 1 254 ? 3.096 -2.658 3.921 1.00 95.75 254 GLY A O 1
ATOM 1956 N N . ALA A 1 255 ? 1.201 -3.347 4.886 1.00 97.06 255 ALA A N 1
ATOM 1957 C CA . ALA A 1 255 ? 0.572 -3.756 3.633 1.00 97.06 255 ALA A CA 1
ATOM 1958 C C . ALA A 1 255 ? 0.323 -2.570 2.688 1.00 97.06 255 ALA A C 1
ATOM 1960 O O . ALA A 1 255 ? 0.587 -2.675 1.495 1.00 97.06 255 ALA A O 1
ATOM 1961 N N . GLY A 1 256 ? -0.173 -1.445 3.209 1.00 97.00 256 GLY A N 1
ATOM 1962 C CA . GLY A 1 256 ? -0.370 -0.233 2.414 1.00 97.00 256 GLY A CA 1
ATOM 1963 C C . GLY A 1 256 ? 0.941 0.326 1.863 1.00 97.00 256 GLY A C 1
ATOM 1964 O O . GLY A 1 256 ? 0.977 0.749 0.707 1.00 97.00 256 GLY A O 1
ATOM 1965 N N . PHE A 1 257 ? 1.998 0.288 2.675 1.00 96.31 257 PHE A N 1
ATOM 1966 C CA . PHE A 1 257 ? 3.353 0.666 2.281 1.00 96.31 257 PHE A CA 1
ATOM 1967 C C . PHE A 1 257 ? 3.879 -0.243 1.166 1.00 96.31 257 PHE A C 1
ATOM 1969 O O . PHE A 1 257 ? 4.113 0.232 0.064 1.00 96.31 257 PHE A O 1
ATOM 1976 N N . ALA A 1 258 ? 3.952 -1.555 1.412 1.00 95.50 258 ALA A N 1
ATOM 1977 C CA . ALA A 1 258 ? 4.565 -2.516 0.494 1.00 95.50 258 ALA A CA 1
ATOM 1978 C C . ALA A 1 258 ? 3.883 -2.554 -0.881 1.00 95.50 258 ALA A C 1
ATOM 1980 O O . ALA A 1 258 ? 4.540 -2.716 -1.903 1.00 95.50 258 ALA A O 1
ATOM 1981 N N . ILE A 1 259 ? 2.554 -2.398 -0.928 1.00 97.00 259 ILE A N 1
ATOM 1982 C CA . ILE A 1 259 ? 1.831 -2.371 -2.205 1.00 97.00 259 ILE A CA 1
ATOM 1983 C C . ILE A 1 259 ? 2.238 -1.150 -3.021 1.00 97.00 259 ILE A C 1
ATOM 1985 O O . ILE A 1 259 ? 2.572 -1.299 -4.192 1.00 97.00 259 ILE A O 1
ATOM 1989 N N . LEU A 1 260 ? 2.196 0.045 -2.426 1.00 96.31 260 LEU A N 1
ATOM 1990 C CA . LEU A 1 260 ? 2.502 1.254 -3.182 1.00 96.31 260 LEU A CA 1
ATOM 1991 C C . LEU A 1 260 ? 3.998 1.349 -3.504 1.00 96.31 260 LEU A C 1
ATOM 1993 O O . LEU A 1 260 ? 4.341 1.724 -4.617 1.00 96.31 260 LEU A O 1
ATOM 1997 N N . GLU A 1 261 ? 4.870 0.964 -2.578 1.00 93.50 261 GLU A N 1
ATOM 1998 C CA . GLU A 1 261 ? 6.315 0.884 -2.792 1.00 93.50 261 GLU A CA 1
ATOM 1999 C C . GLU A 1 261 ? 6.663 -0.003 -3.992 1.00 93.50 261 GLU A C 1
ATOM 2001 O O . GLU A 1 261 ? 7.307 0.468 -4.926 1.00 93.50 261 GLU A O 1
ATOM 2006 N N . ASN A 1 262 ? 6.157 -1.242 -4.029 1.00 92.75 262 ASN A N 1
ATOM 2007 C CA . ASN A 1 262 ? 6.380 -2.142 -5.162 1.00 92.75 262 ASN A CA 1
ATOM 2008 C C . ASN A 1 262 ? 5.908 -1.518 -6.482 1.00 92.75 262 ASN A C 1
ATOM 2010 O O . ASN A 1 262 ? 6.562 -1.663 -7.509 1.00 92.75 262 ASN A O 1
ATOM 2014 N N . MET A 1 263 ? 4.782 -0.798 -6.465 1.00 94.81 263 MET A N 1
ATOM 2015 C CA . MET A 1 263 ? 4.290 -0.115 -7.661 1.00 94.81 263 MET A CA 1
ATOM 2016 C C . MET A 1 263 ? 5.207 1.027 -8.113 1.00 94.81 263 MET A C 1
ATOM 2018 O O . MET A 1 263 ? 5.392 1.217 -9.313 1.00 94.81 263 MET A O 1
ATOM 2022 N N . LEU A 1 264 ? 5.770 1.785 -7.171 1.00 92.06 264 LEU A N 1
ATOM 2023 C CA . LEU A 1 264 ? 6.673 2.894 -7.464 1.00 92.06 264 LEU A CA 1
ATOM 2024 C C . LEU A 1 264 ? 8.033 2.399 -7.966 1.00 92.06 264 LEU A C 1
ATOM 2026 O O . LEU A 1 264 ? 8.517 2.925 -8.967 1.00 92.06 264 LEU A O 1
ATOM 2030 N N . TYR A 1 265 ? 8.625 1.387 -7.325 1.00 87.00 265 TYR A N 1
ATOM 2031 C CA . TYR A 1 265 ? 9.923 0.844 -7.735 1.00 87.00 265 TYR A CA 1
ATOM 2032 C C . TYR A 1 265 ? 9.877 0.216 -9.119 1.00 87.00 265 TYR A C 1
ATOM 2034 O O . TYR A 1 265 ? 10.709 0.542 -9.960 1.00 87.00 265 TYR A O 1
ATOM 2042 N N . GLU A 1 266 ? 8.888 -0.629 -9.387 1.00 86.00 266 GLU A N 1
ATOM 2043 C CA . GLU A 1 266 ? 8.765 -1.275 -10.694 1.00 86.00 266 GLU A CA 1
ATOM 2044 C C . GLU A 1 266 ? 8.376 -0.271 -11.784 1.00 86.00 266 GLU A C 1
ATOM 2046 O O . GLU A 1 266 ? 8.866 -0.363 -12.904 1.00 86.00 266 GLU A O 1
ATOM 2051 N N . GLY A 1 267 ? 7.552 0.738 -11.467 1.00 84.56 267 GLY A N 1
ATOM 2052 C CA . GLY A 1 267 ? 7.250 1.821 -12.407 1.00 84.56 267 GLY A CA 1
ATOM 2053 C C . GLY A 1 267 ? 8.491 2.643 -12.771 1.00 84.56 267 GLY A C 1
ATOM 2054 O O . GLY A 1 267 ? 8.705 2.967 -13.939 1.00 84.56 267 GLY A O 1
ATOM 2055 N N . LEU A 1 268 ? 9.340 2.939 -11.785 1.00 84.50 268 LEU A N 1
ATOM 2056 C CA . LEU A 1 268 ? 10.618 3.617 -11.994 1.00 84.50 268 LEU A CA 1
ATOM 2057 C C . LEU A 1 268 ? 11.585 2.733 -12.796 1.00 84.50 268 LEU A C 1
ATOM 2059 O O . LEU A 1 268 ? 12.194 3.202 -13.755 1.00 84.50 268 LEU A O 1
ATOM 2063 N N . TYR A 1 269 ? 11.688 1.450 -12.447 1.00 83.25 269 TYR A N 1
ATOM 2064 C CA . TYR A 1 269 ? 12.533 0.481 -13.141 1.00 83.25 269 TYR A CA 1
ATOM 2065 C C . TYR A 1 269 ? 12.118 0.301 -14.605 1.00 83.25 269 TYR A C 1
ATOM 2067 O O . TYR A 1 269 ? 12.980 0.322 -15.483 1.00 83.25 269 TYR A O 1
ATOM 2075 N N . ALA A 1 270 ? 10.819 0.184 -14.888 1.00 79.94 270 ALA A N 1
ATOM 2076 C CA . ALA A 1 270 ? 10.303 0.099 -16.250 1.00 79.94 270 ALA A CA 1
ATOM 2077 C C . ALA A 1 270 ? 10.695 1.334 -17.075 1.00 79.94 270 ALA A C 1
ATOM 2079 O O . ALA A 1 270 ? 11.259 1.201 -18.159 1.00 79.94 270 ALA A O 1
ATOM 2080 N N . ASN A 1 271 ? 10.523 2.535 -16.509 1.00 78.50 271 ASN A N 1
ATOM 2081 C CA . ASN A 1 271 ? 10.907 3.781 -17.174 1.00 78.50 271 ASN A CA 1
ATOM 2082 C C . ASN A 1 271 ? 12.416 3.847 -17.484 1.00 78.50 271 ASN A C 1
ATOM 2084 O O . ASN A 1 271 ? 12.803 4.231 -18.584 1.00 78.50 271 ASN A O 1
ATOM 2088 N N . TYR A 1 272 ? 13.274 3.425 -16.547 1.00 78.06 272 TYR A N 1
ATOM 2089 C CA . TYR A 1 272 ? 14.727 3.420 -16.750 1.00 78.06 272 TYR A CA 1
ATOM 2090 C C . TYR A 1 272 ? 15.206 2.410 -17.801 1.00 78.06 272 TYR A C 1
ATOM 2092 O O . TYR A 1 272 ? 16.229 2.651 -18.440 1.00 78.06 272 TYR A O 1
ATOM 2100 N N . ASN A 1 273 ? 14.502 1.288 -17.973 1.00 74.88 273 ASN A N 1
ATOM 2101 C CA . ASN A 1 273 ? 14.895 0.230 -18.909 1.00 74.88 273 ASN A CA 1
ATOM 2102 C C . ASN A 1 273 ? 14.196 0.321 -20.275 1.00 74.88 273 ASN A C 1
ATOM 2104 O O . ASN A 1 273 ? 14.437 -0.546 -21.114 1.00 74.88 273 ASN A O 1
ATOM 2108 N N . GLY A 1 274 ? 13.365 1.345 -20.505 1.00 63.94 274 GLY A N 1
ATOM 2109 C CA . GLY A 1 274 ? 12.610 1.517 -21.753 1.00 63.94 274 GLY A CA 1
ATOM 2110 C C . GLY A 1 274 ? 11.585 0.406 -21.979 1.00 63.94 274 GLY A C 1
ATOM 2111 O O . GLY A 1 274 ? 11.554 -0.183 -23.061 1.00 63.94 274 GLY A O 1
ATOM 2112 N N . TRP A 1 275 ? 10.865 0.048 -20.911 1.00 54.81 275 TRP A N 1
ATOM 2113 C CA . TRP A 1 275 ? 9.746 -0.893 -20.931 1.00 54.81 275 TRP A CA 1
ATOM 2114 C C . TRP A 1 275 ? 8.407 -0.175 -21.048 1.00 54.81 275 TRP A C 1
ATOM 2116 O O . TRP A 1 275 ? 8.133 0.736 -20.224 1.00 54.81 275 TRP A O 1
#

Secondary structure (DSSP, 8-state):
------PPPPSHHHHHHHHHHHHHHHHHHHHHHHHHHHHHHS--S--HHHHHHHHHHHIIIIIIHHHHHHHHHHHHTT---PBP-PPPHHHHHHHHHHHHHHHHHHHHTTSSHHHHHHHHHHHHHHHHHHHHHHHHHHHHT--SBHHHHHHHHHHIIIIIHHHHHHHHHHHHHHHHHHHGGGHHHHHHHHHHHSSSS-HHHHHHTSTHHHHHHHHHHHHTHHHHHHHHHTTTGGG-GGG--SHHHHHHHHHHHHHHHHHHHHHHHHHHHHHHHT-